Protein AF-A0A3M1E5A2-F1 (afdb_monomer)

Radius of gyration: 16.56 Å; Cα contacts (8 Å, |Δi|>4): 316; chains: 1; bounding box: 34×39×49 Å

Foldseek 3Di:
DEEEEQELADDPLNVVVQVVQVVDDPPPPQYEYEHAAYHHDSVVSHPPSYHYYYNNDDDQDPCLVVVLVVQVVVQVVVVVPCPPPPPPDDPPDRDAAEYEYQDLSCLNSQLSNQVVHPRYQYEYEDADDPVNDADDPVSLVSLVSSVVSVYAYEYQDPVRLVSNCVRSVDDSVRYHHDHPPDPPD

Secondary structure (DSSP, 8-state):
-EEEES--SS-HHHHHHHHHHHHS-TTT---EEEESS---GGGGGS-TTSEEEE----SS---HHHHHHHHHHHHHHHHHH-S---TTSPTTPPPPEEEEE-SGGGHHHHHHHHHHSTTEEEEEEE---TT-PPPPHHHHHHHHHHHHTT-EEEESSHHHHHHHHHHH---GGGEEE--------

Structure (mmCIF, N/CA/C/O backbone):
data_AF-A0A3M1E5A2-F1
#
_entry.id   AF-A0A3M1E5A2-F1
#
loop_
_atom_site.group_PDB
_atom_site.id
_atom_site.type_symbol
_atom_site.label_atom_id
_atom_site.label_alt_id
_atom_site.label_comp_id
_atom_site.label_asym_id
_atom_site.label_entity_id
_atom_site.label_seq_id
_atom_site.pdbx_PDB_ins_code
_atom_site.Cartn_x
_atom_site.Cartn_y
_atom_site.Cartn_z
_atom_site.occupancy
_atom_site.B_iso_or_equiv
_atom_site.auth_seq_id
_atom_site.auth_comp_id
_atom_site.auth_asym_id
_atom_site.auth_atom_id
_atom_site.pdbx_PDB_model_num
ATOM 1 N N . MET A 1 1 ? -3.742 -2.926 9.508 1.00 94.25 1 MET A N 1
ATOM 2 C CA . MET A 1 1 ? -3.072 -2.621 8.232 1.00 94.25 1 MET A CA 1
ATOM 3 C C . MET A 1 1 ? -4.054 -2.862 7.103 1.00 94.25 1 MET A C 1
ATOM 5 O O . MET A 1 1 ? -4.694 -3.902 7.084 1.00 94.25 1 MET A O 1
ATOM 9 N N . PHE A 1 2 ? -4.190 -1.904 6.195 1.00 97.06 2 PHE A N 1
ATOM 10 C CA . PHE A 1 2 ? -5.037 -2.026 5.014 1.00 97.06 2 PHE A CA 1
ATOM 11 C C . PHE A 1 2 ? -4.144 -2.125 3.787 1.00 97.06 2 PHE A C 1
ATOM 13 O O . PHE A 1 2 ? -3.257 -1.288 3.612 1.00 97.06 2 PHE A O 1
ATOM 20 N N . HIS A 1 3 ? -4.382 -3.128 2.956 1.00 97.44 3 HIS A N 1
ATOM 21 C CA . HIS A 1 3 ? -3.692 -3.321 1.687 1.00 97.44 3 HIS A CA 1
ATOM 22 C C . HIS A 1 3 ? -4.599 -2.824 0.573 1.00 97.44 3 HIS A C 1
ATOM 24 O O . HIS A 1 3 ? -5.742 -3.261 0.477 1.00 97.44 3 HIS A O 1
ATOM 30 N N . LEU A 1 4 ? -4.109 -1.882 -0.224 1.00 96.94 4 LEU A N 1
ATOM 31 C CA . LEU A 1 4 ? -4.839 -1.276 -1.325 1.00 96.94 4 LEU A CA 1
ATOM 32 C C . LEU A 1 4 ? -4.277 -1.796 -2.648 1.00 96.94 4 LEU A C 1
ATOM 34 O O . LEU A 1 4 ? -3.081 -1.637 -2.901 1.00 96.94 4 LEU A O 1
ATOM 38 N N . LEU A 1 5 ? -5.140 -2.389 -3.469 1.00 95.50 5 LEU A N 1
ATOM 39 C CA . LEU A 1 5 ? -4.814 -2.927 -4.792 1.00 95.50 5 LEU A CA 1
ATOM 40 C C . LEU A 1 5 ? -5.789 -2.376 -5.835 1.00 95.50 5 LEU A C 1
ATOM 42 O O . LEU A 1 5 ? -6.875 -1.914 -5.485 1.00 95.50 5 LEU A O 1
ATOM 46 N N . ASP A 1 6 ? -5.406 -2.398 -7.110 1.00 94.19 6 ASP A N 1
ATOM 47 C CA . ASP A 1 6 ? -6.341 -2.047 -8.188 1.00 94.19 6 ASP A CA 1
ATOM 48 C C . ASP A 1 6 ? -7.412 -3.132 -8.309 1.00 94.19 6 ASP A C 1
ATOM 50 O O . ASP A 1 6 ? -8.602 -2.885 -8.097 1.00 94.19 6 ASP A O 1
ATOM 54 N N . THR A 1 7 ? -6.942 -4.354 -8.534 1.00 93.62 7 THR A N 1
ATOM 55 C CA . THR A 1 7 ? -7.704 -5.596 -8.601 1.00 93.62 7 THR A CA 1
ATOM 56 C C . THR A 1 7 ? -6.949 -6.664 -7.816 1.00 93.62 7 THR A C 1
ATOM 58 O O . THR A 1 7 ? -5.784 -6.481 -7.450 1.00 93.62 7 THR A O 1
ATOM 61 N N . LEU A 1 8 ? -7.613 -7.770 -7.506 1.00 92.38 8 LEU A N 1
ATOM 62 C CA . LEU A 1 8 ? -6.976 -8.941 -6.912 1.00 92.38 8 LEU A CA 1
ATOM 63 C C . LEU A 1 8 ? -7.223 -10.137 -7.849 1.00 92.38 8 LEU A C 1
ATOM 65 O O . LEU A 1 8 ? -7.846 -11.116 -7.481 1.00 92.38 8 LEU A O 1
ATOM 69 N N . GLU A 1 9 ? -6.745 -10.023 -9.093 1.00 89.69 9 GLU A N 1
ATOM 70 C CA . GLU A 1 9 ? -7.010 -10.951 -10.215 1.00 89.69 9 GLU A CA 1
ATOM 71 C C . GLU A 1 9 ? -5.987 -12.099 -10.369 1.00 89.69 9 GLU A C 1
ATOM 73 O O . GLU A 1 9 ? -6.060 -12.874 -11.315 1.00 89.69 9 GLU A O 1
ATOM 78 N N . GLY A 1 10 ? -5.044 -12.260 -9.433 1.00 78.19 10 GLY A N 1
ATOM 79 C CA . GLY A 1 10 ? -4.119 -13.408 -9.434 1.00 78.19 10 GLY A CA 1
ATOM 80 C C . GLY A 1 10 ? -2.776 -13.173 -10.132 1.00 78.19 10 GLY A C 1
ATOM 81 O O . GLY A 1 10 ? -2.164 -14.103 -10.648 1.00 78.19 10 GLY A O 1
ATOM 82 N N . GLY A 1 11 ? -2.264 -11.942 -10.125 1.00 85.62 11 GLY A N 1
ATOM 83 C CA . GLY A 1 11 ? -0.848 -11.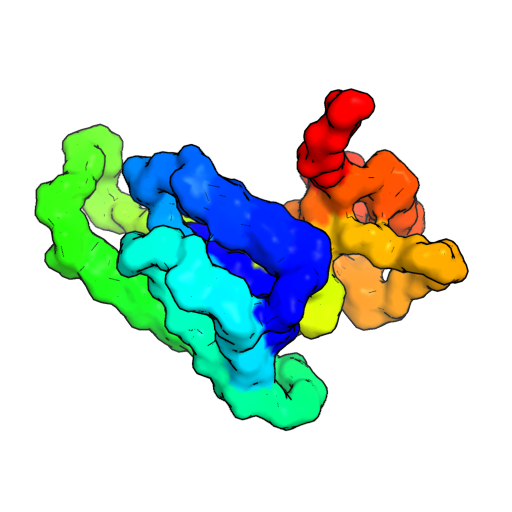708 -10.410 1.00 85.62 11 GLY A CA 1
ATOM 84 C C . GLY A 1 11 ? 0.063 -12.209 -9.277 1.00 85.62 11 GLY A C 1
ATOM 85 O O . GLY A 1 11 ? -0.379 -12.588 -8.185 1.00 85.62 11 GLY A O 1
ATOM 86 N N . GLY A 1 12 ? 1.379 -12.206 -9.516 1.00 87.25 12 GLY A N 1
ATOM 87 C CA . GLY A 1 12 ? 2.360 -12.657 -8.518 1.00 87.25 12 GLY A CA 1
ATOM 88 C C . GLY A 1 12 ? 2.309 -11.852 -7.211 1.00 87.25 12 GLY A C 1
ATOM 89 O O . GLY A 1 12 ? 2.463 -12.410 -6.125 1.00 87.25 12 GLY A O 1
ATOM 90 N N . THR A 1 13 ? 2.021 -10.549 -7.291 1.00 86.50 13 THR A N 1
ATOM 91 C CA . THR A 1 13 ? 1.891 -9.667 -6.119 1.00 86.50 13 THR A CA 1
ATOM 92 C C . THR A 1 13 ? 0.660 -10.004 -5.279 1.00 86.50 13 THR A C 1
ATOM 94 O O . THR A 1 13 ? 0.707 -9.926 -4.046 1.00 86.50 13 THR A O 1
ATOM 97 N N . GLU A 1 14 ? -0.438 -10.361 -5.934 1.00 91.38 14 GLU A N 1
ATOM 98 C CA . GLU A 1 14 ? -1.727 -10.718 -5.357 1.00 91.38 14 GLU A CA 1
ATOM 99 C C . GLU A 1 14 ? -1.632 -12.083 -4.671 1.00 91.38 14 GLU A C 1
ATOM 101 O O . GLU A 1 14 ? -1.996 -12.214 -3.502 1.00 91.38 14 GLU A O 1
ATOM 106 N N . HIS A 1 15 ? -1.053 -13.081 -5.347 1.00 91.25 15 HIS A N 1
ATOM 107 C CA . HIS A 1 15 ? -0.811 -14.398 -4.760 1.00 91.25 15 HIS A CA 1
ATOM 108 C C . HIS A 1 15 ? 0.110 -14.325 -3.545 1.00 91.25 15 HIS A C 1
ATOM 110 O O . HIS A 1 15 ? -0.234 -14.872 -2.498 1.00 91.25 15 HIS A O 1
ATOM 116 N N . LEU A 1 16 ? 1.220 -13.586 -3.648 1.00 89.62 16 LEU A N 1
ATOM 117 C CA . LEU A 1 16 ? 2.118 -13.360 -2.520 1.00 89.62 16 LEU A CA 1
ATOM 118 C C . LEU A 1 16 ? 1.395 -12.672 -1.356 1.00 89.62 16 LEU A C 1
ATOM 120 O O . LEU A 1 16 ? 1.621 -13.033 -0.206 1.00 89.62 16 LEU A O 1
ATOM 124 N N . LEU A 1 17 ? 0.521 -11.694 -1.625 1.00 92.75 17 LEU A N 1
ATOM 125 C CA . LEU A 1 17 ? -0.253 -11.035 -0.570 1.00 92.75 17 LEU A CA 1
ATOM 126 C C . LEU A 1 17 ? -1.155 -12.029 0.163 1.00 92.75 17 LEU A C 1
ATOM 128 O O . LEU A 1 17 ? -1.143 -12.052 1.390 1.00 92.75 17 LEU A O 1
ATOM 132 N N . VAL A 1 18 ? -1.918 -12.840 -0.572 1.00 93.44 18 VAL A N 1
ATOM 133 C CA . VAL A 1 18 ? -2.807 -13.849 0.018 1.00 93.44 18 VAL A CA 1
ATOM 134 C C . VAL A 1 18 ? -2.005 -14.842 0.864 1.00 93.44 18 VAL A C 1
ATOM 136 O O . VAL A 1 18 ? -2.366 -15.083 2.014 1.00 93.44 18 VAL A O 1
ATOM 139 N N . SER A 1 19 ? -0.882 -15.349 0.346 1.00 92.06 19 SER A N 1
ATOM 140 C CA . SER A 1 19 ? -0.009 -16.270 1.085 1.00 92.06 19 SER A CA 1
ATOM 141 C C . SER A 1 19 ? 0.564 -15.631 2.353 1.00 92.06 19 SER A C 1
ATOM 143 O O . SER A 1 19 ? 0.494 -16.222 3.427 1.00 92.06 19 SER A O 1
ATOM 145 N N . LEU A 1 20 ? 1.070 -14.395 2.269 1.00 90.88 20 LEU A N 1
ATOM 146 C CA . LEU A 1 20 ? 1.595 -13.668 3.431 1.00 90.88 20 LEU A CA 1
ATOM 147 C C . LEU A 1 20 ? 0.523 -13.433 4.495 1.00 90.88 20 LEU A C 1
ATOM 149 O O . LEU A 1 20 ? 0.797 -13.578 5.682 1.00 90.88 20 LEU A O 1
ATOM 153 N N . LEU A 1 21 ? -0.698 -13.093 4.081 1.00 92.44 21 LEU A N 1
ATOM 154 C CA . LEU A 1 21 ? -1.817 -12.918 5.000 1.00 92.44 21 LEU A CA 1
ATOM 155 C C . LEU A 1 21 ? -2.211 -14.229 5.687 1.00 92.44 21 LEU A C 1
ATOM 157 O O . LEU A 1 21 ? -2.596 -14.182 6.847 1.00 92.44 21 LEU A O 1
ATOM 161 N N . GLY A 1 22 ? -2.070 -15.378 5.021 1.00 90.69 22 GLY A N 1
ATOM 162 C CA . GLY A 1 22 ? -2.258 -16.693 5.642 1.00 90.69 22 GLY A CA 1
ATOM 163 C C . GLY A 1 22 ? -1.174 -17.060 6.660 1.00 90.69 22 GLY A C 1
ATOM 164 O O . GLY A 1 22 ? -1.458 -17.765 7.625 1.00 90.69 22 GLY A O 1
ATOM 165 N N . LEU A 1 23 ? 0.052 -16.562 6.476 1.00 89.19 23 LEU A N 1
ATOM 166 C CA . LEU A 1 23 ? 1.187 -16.826 7.370 1.00 89.19 23 LEU A CA 1
ATOM 167 C C . LEU A 1 23 ? 1.278 -15.846 8.549 1.00 89.19 23 LEU A C 1
ATOM 169 O O . LEU A 1 23 ? 1.839 -16.176 9.596 1.00 89.19 23 LEU A O 1
ATOM 173 N N . TRP A 1 24 ? 0.774 -14.621 8.398 1.00 87.19 24 TRP A N 1
ATOM 174 C CA . TRP A 1 24 ? 0.843 -13.611 9.451 1.00 87.19 24 TRP A CA 1
ATOM 175 C C . TRP A 1 24 ? -0.185 -13.859 10.555 1.00 87.19 24 TRP A C 1
ATOM 177 O O . TRP A 1 24 ? -1.386 -13.949 10.316 1.00 87.19 24 TRP A O 1
ATOM 187 N N . ARG A 1 25 ? 0.297 -13.895 11.804 1.00 72.25 25 ARG A N 1
ATOM 188 C CA . ARG A 1 25 ? -0.553 -13.985 12.996 1.00 72.25 25 ARG A CA 1
ATOM 189 C C . ARG A 1 25 ? -1.340 -12.688 13.204 1.00 72.25 25 ARG A C 1
ATOM 191 O O . ARG A 1 25 ? -0.758 -11.604 13.293 1.00 72.25 25 ARG A O 1
ATOM 198 N N . SER A 1 26 ? -2.656 -12.818 13.367 1.00 71.69 26 SER A N 1
ATOM 199 C CA . SER A 1 26 ? -3.609 -11.722 13.606 1.00 71.69 26 SER A CA 1
ATOM 200 C C . SER A 1 26 ? -3.373 -10.945 14.909 1.00 71.69 26 SER A C 1
ATOM 202 O O . SER A 1 26 ? -3.934 -9.863 15.086 1.00 71.69 26 SER A O 1
ATOM 204 N N . GLU A 1 27 ? -2.538 -11.470 15.809 1.00 70.94 27 GLU A N 1
ATOM 205 C CA . GLU A 1 27 ? -2.276 -10.926 17.148 1.00 70.94 27 GLU A CA 1
ATOM 206 C C . GLU A 1 27 ? -1.635 -9.531 17.124 1.00 70.94 27 GLU A C 1
ATOM 208 O O . GLU A 1 27 ? -1.934 -8.695 17.973 1.00 70.94 27 GLU A O 1
ATOM 213 N N . ARG A 1 28 ? -0.764 -9.243 16.144 1.00 74.94 28 ARG A N 1
ATOM 214 C CA . ARG A 1 28 ? -0.055 -7.946 16.064 1.00 74.94 28 ARG A CA 1
ATOM 215 C C . ARG A 1 28 ? -0.686 -6.969 15.088 1.00 74.94 28 ARG A C 1
ATOM 217 O O . ARG A 1 28 ? -0.654 -5.758 15.304 1.00 74.94 28 ARG A O 1
ATOM 224 N N . PHE A 1 29 ? -1.239 -7.481 13.996 1.00 84.44 29 PHE A N 1
ATOM 225 C CA . PHE A 1 29 ? -1.819 -6.666 12.943 1.00 84.44 29 PHE A CA 1
ATOM 226 C C . PHE A 1 29 ? -3.133 -7.288 12.490 1.00 84.44 29 PHE A C 1
ATOM 228 O O . PHE A 1 29 ? -3.168 -8.397 11.970 1.00 84.44 29 PHE A O 1
ATOM 235 N N . ARG A 1 30 ? -4.225 -6.527 12.596 1.00 88.69 30 ARG A N 1
ATOM 236 C CA . ARG A 1 30 ? -5.432 -6.850 11.833 1.00 88.69 30 ARG A CA 1
ATOM 237 C C . ARG A 1 30 ? -5.259 -6.394 10.404 1.00 88.69 30 ARG A C 1
ATOM 239 O O . ARG A 1 30 ? -4.894 -5.238 10.166 1.00 88.69 30 ARG A O 1
ATOM 246 N N . HIS A 1 31 ? -5.546 -7.280 9.470 1.00 93.62 31 HIS A N 1
ATOM 247 C CA . HIS A 1 31 ? -5.417 -7.004 8.053 1.00 93.62 31 HIS A CA 1
ATOM 248 C C . HIS A 1 31 ? -6.790 -6.815 7.412 1.00 93.62 31 HIS A C 1
ATOM 250 O O . HIS A 1 31 ? -7.774 -7.421 7.823 1.00 93.62 31 HIS A O 1
ATOM 256 N N . ALA A 1 32 ? -6.842 -5.938 6.419 1.00 95.81 32 ALA A N 1
ATOM 257 C CA . ALA A 1 32 ? -7.970 -5.814 5.513 1.00 95.81 32 ALA A CA 1
ATOM 258 C C . ALA A 1 32 ? -7.438 -5.515 4.112 1.00 95.81 32 ALA A C 1
ATOM 260 O O . ALA A 1 32 ? -6.430 -4.820 3.956 1.00 95.81 32 ALA A O 1
ATOM 261 N N . VAL A 1 33 ? -8.114 -6.036 3.103 1.00 96.75 33 VAL A N 1
ATOM 262 C CA . VAL A 1 33 ? -7.834 -5.811 1.691 1.00 96.75 33 VAL A CA 1
ATOM 263 C C . VAL A 1 33 ? -8.913 -4.890 1.138 1.00 96.75 33 VAL A C 1
ATOM 265 O O . VAL A 1 33 ? -10.105 -5.098 1.359 1.00 96.75 33 VAL A O 1
ATOM 268 N N . ILE A 1 34 ? -8.492 -3.840 0.444 1.00 97.38 34 ILE A N 1
ATOM 269 C CA . ILE A 1 34 ? -9.369 -2.942 -0.296 1.00 97.38 34 ILE A CA 1
ATOM 270 C C . ILE A 1 34 ? -8.917 -2.987 -1.749 1.00 97.38 34 ILE A C 1
ATOM 272 O O . ILE A 1 34 ? -7.762 -2.681 -2.041 1.00 97.38 34 ILE A O 1
ATOM 276 N N . THR A 1 35 ? -9.817 -3.339 -2.657 1.00 96.12 35 THR A N 1
ATOM 277 C CA . THR A 1 35 ? -9.547 -3.275 -4.096 1.00 96.12 35 THR A CA 1
ATOM 278 C C . THR A 1 35 ? -10.317 -2.120 -4.721 1.00 96.12 35 THR A C 1
ATOM 280 O O . THR A 1 35 ? -11.417 -1.779 -4.279 1.00 96.12 35 THR A O 1
ATOM 283 N N . LEU A 1 36 ? -9.733 -1.448 -5.712 1.00 95.06 36 LEU A N 1
ATOM 284 C CA . LEU A 1 36 ? -10.372 -0.296 -6.343 1.00 95.06 36 LEU A CA 1
ATOM 285 C C . LEU A 1 36 ? -11.476 -0.713 -7.312 1.00 95.06 36 LEU A C 1
ATOM 287 O O . LEU A 1 36 ? -12.515 -0.053 -7.329 1.00 95.06 36 LEU A O 1
ATOM 291 N N . ARG A 1 37 ? -11.291 -1.786 -8.083 1.00 93.44 37 ARG A N 1
ATOM 292 C CA . ARG A 1 37 ? -12.294 -2.268 -9.044 1.00 93.44 37 ARG A CA 1
ATOM 293 C C . ARG A 1 37 ? -12.987 -3.516 -8.522 1.00 93.44 37 ARG A C 1
ATOM 295 O O . ARG A 1 37 ? -14.127 -3.426 -8.092 1.00 93.44 37 ARG A O 1
ATOM 302 N N . GLU A 1 38 ? -12.279 -4.634 -8.455 1.00 93.69 38 GLU A N 1
ATOM 303 C CA . GLU A 1 38 ? -12.863 -5.934 -8.123 1.00 93.69 38 GLU A CA 1
ATOM 304 C C . GLU A 1 38 ? -12.014 -6.725 -7.130 1.00 93.69 38 GLU A C 1
ATOM 306 O O . GLU A 1 38 ? -10.809 -6.503 -6.993 1.00 93.69 38 GLU A O 1
ATOM 311 N N . ALA A 1 39 ? -12.660 -7.614 -6.375 1.00 90.75 39 ALA A N 1
ATOM 312 C CA . ALA A 1 39 ? -11.990 -8.485 -5.413 1.00 90.75 39 ALA A CA 1
ATOM 313 C C . ALA A 1 39 ? -11.322 -9.702 -6.078 1.00 90.75 39 ALA A C 1
ATOM 315 O O . ALA A 1 39 ? -10.394 -10.240 -5.494 1.00 90.75 39 ALA A O 1
ATOM 316 N N . GLY A 1 40 ? -11.756 -10.110 -7.277 1.00 91.06 40 GLY A N 1
ATOM 317 C CA . GLY A 1 40 ? -11.200 -11.244 -8.025 1.00 91.06 40 GLY A CA 1
ATOM 318 C C . GLY A 1 40 ? -11.280 -12.607 -7.309 1.00 91.06 40 GLY A C 1
ATOM 319 O O . GLY A 1 40 ? -11.646 -12.709 -6.140 1.00 91.06 40 GLY A O 1
ATOM 320 N N . GLY A 1 41 ? -10.923 -13.681 -8.021 1.00 91.62 41 GLY A N 1
ATOM 321 C CA . GLY A 1 41 ? -10.970 -15.060 -7.497 1.00 91.62 41 GLY A CA 1
ATOM 322 C C . GLY A 1 41 ? -10.071 -15.339 -6.275 1.00 91.62 41 GLY A C 1
ATOM 323 O O . GLY A 1 41 ? -10.497 -16.020 -5.346 1.00 91.62 41 GLY A O 1
ATOM 324 N N . PRO A 1 42 ? -8.836 -14.805 -6.191 1.00 93.81 42 PRO A N 1
ATOM 325 C CA . PRO A 1 42 ? -7.996 -14.970 -5.005 1.00 93.81 42 PRO A CA 1
ATOM 326 C C . PRO A 1 42 ? -8.593 -14.458 -3.685 1.00 93.81 42 PRO A C 1
ATOM 328 O O . PRO A 1 42 ? -8.070 -14.840 -2.635 1.00 93.81 42 PRO A O 1
ATOM 331 N N . ALA A 1 43 ? -9.642 -13.625 -3.703 1.00 93.81 43 ALA A N 1
ATOM 332 C CA . ALA A 1 43 ? -10.326 -13.190 -2.485 1.00 93.81 43 ALA A CA 1
ATOM 333 C C . ALA A 1 43 ? -10.913 -14.364 -1.689 1.00 93.81 43 ALA A C 1
ATOM 335 O O . ALA A 1 43 ? -10.860 -14.331 -0.462 1.00 93.81 43 ALA A O 1
ATOM 336 N N . ASP A 1 44 ? -11.369 -15.423 -2.363 1.00 94.38 44 ASP A N 1
ATOM 337 C CA . ASP A 1 44 ? -11.949 -16.617 -1.727 1.00 94.38 44 ASP A CA 1
ATOM 338 C C . ASP A 1 44 ? -10.923 -17.411 -0.907 1.00 94.38 44 ASP A C 1
ATOM 340 O O . ASP A 1 44 ? -11.270 -18.221 -0.051 1.00 94.38 44 ASP A O 1
ATOM 344 N N . ARG A 1 45 ? -9.631 -17.166 -1.152 1.00 95.12 45 ARG A N 1
ATOM 3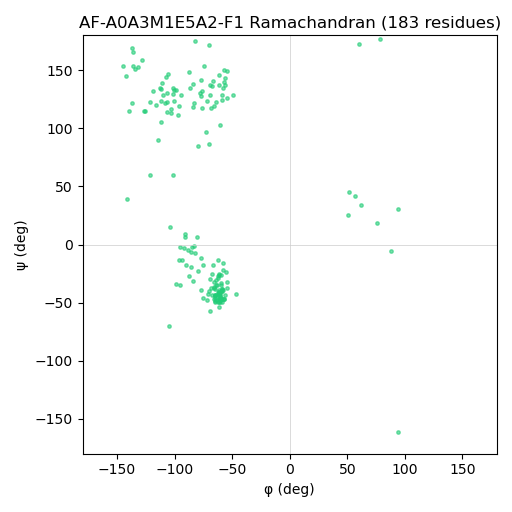45 C CA . ARG A 1 45 ? -8.518 -17.792 -0.430 1.00 95.12 45 ARG A CA 1
ATOM 346 C C . ARG A 1 45 ? -8.010 -16.939 0.731 1.00 95.12 45 ARG A C 1
ATOM 348 O O . ARG A 1 45 ? -7.045 -17.330 1.390 1.00 95.12 45 ARG A O 1
ATOM 355 N N . LEU A 1 46 ? -8.569 -15.746 0.941 1.00 94.50 46 LEU A N 1
ATOM 356 C CA . LEU A 1 46 ? -8.189 -14.923 2.082 1.00 94.50 46 LEU A CA 1
ATOM 357 C C . LEU A 1 46 ? -8.634 -15.614 3.376 1.00 94.50 46 LEU A C 1
ATOM 359 O O . LEU A 1 46 ? -9.729 -16.175 3.428 1.00 94.50 46 LEU A O 1
ATOM 363 N N . PRO A 1 47 ? -7.820 -15.564 4.445 1.00 93.50 47 PRO A N 1
ATOM 364 C CA . PRO A 1 47 ? -8.256 -16.064 5.739 1.00 93.50 47 PRO A CA 1
ATOM 365 C C . PRO A 1 47 ? -9.551 -15.374 6.181 1.00 93.50 47 PRO A C 1
ATOM 367 O O . PRO A 1 47 ? -9.700 -14.168 5.991 1.00 93.50 47 PRO A O 1
ATOM 370 N N . SER A 1 48 ? -10.452 -16.104 6.842 1.00 91.19 48 SER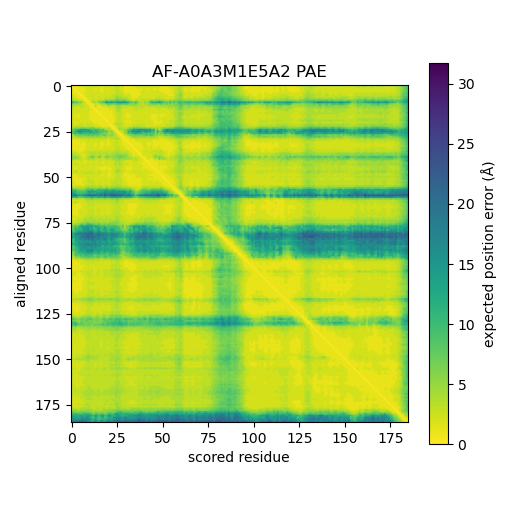 A N 1
ATOM 371 C CA . SER A 1 48 ? -11.772 -15.594 7.265 1.00 91.19 48 SER A CA 1
ATOM 372 C C . SER A 1 48 ? -11.713 -14.358 8.174 1.00 91.19 48 SER A C 1
ATOM 374 O O . SER A 1 48 ? -12.670 -13.593 8.262 1.00 91.19 48 SER A O 1
ATOM 376 N N . TRP A 1 49 ? -10.579 -14.134 8.839 1.00 89.50 49 TRP A N 1
ATOM 377 C CA . TRP A 1 49 ? -10.328 -12.973 9.692 1.00 89.50 49 TRP A CA 1
ATOM 378 C C . TRP A 1 49 ? -9.810 -11.737 8.930 1.00 89.50 49 TRP A C 1
ATOM 380 O O . TRP A 1 49 ? -9.669 -10.664 9.525 1.00 89.50 49 TRP A O 1
ATOM 390 N N . VAL A 1 50 ? -9.523 -11.856 7.629 1.00 93.19 50 VAL A N 1
ATOM 391 C CA . VAL A 1 50 ? -9.137 -10.745 6.753 1.00 93.19 50 VAL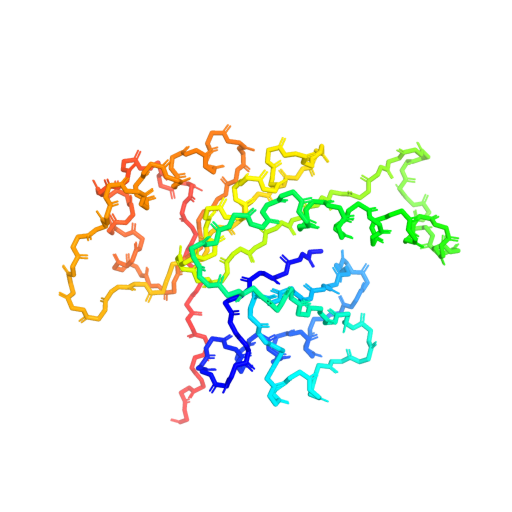 A CA 1
ATOM 392 C C . VAL A 1 50 ? -10.361 -10.260 5.988 1.00 93.19 50 VAL A C 1
ATOM 394 O O . VAL A 1 50 ? -10.843 -10.916 5.070 1.00 93.19 50 VAL A O 1
ATOM 397 N N . ALA A 1 51 ? -10.827 -9.053 6.298 1.00 93.31 51 ALA A N 1
ATOM 398 C CA . ALA A 1 51 ? -11.882 -8.434 5.504 1.00 93.31 51 ALA A CA 1
ATOM 399 C C . ALA A 1 51 ? -11.376 -8.087 4.095 1.00 93.31 51 ALA A C 1
ATOM 401 O O . ALA A 1 51 ? -10.302 -7.502 3.954 1.00 93.31 51 ALA A O 1
ATOM 402 N N . CYS A 1 52 ? -12.177 -8.363 3.067 1.00 95.75 52 CYS A N 1
ATOM 403 C CA . CYS A 1 52 ? -11.934 -7.929 1.693 1.00 95.75 52 CYS A CA 1
ATOM 404 C C . CYS A 1 52 ? -13.081 -7.029 1.225 1.00 95.75 52 CYS A C 1
ATOM 406 O O . CYS A 1 52 ? -14.249 -7.361 1.423 1.00 95.75 52 CYS A O 1
ATOM 408 N N . ARG A 1 53 ? -12.770 -5.870 0.633 1.00 96.06 53 ARG A N 1
ATOM 409 C CA . ARG A 1 53 ? -13.787 -4.941 0.128 1.00 96.06 53 ARG A CA 1
ATOM 410 C C . ARG A 1 53 ? -13.397 -4.330 -1.211 1.00 96.06 53 ARG A C 1
ATOM 412 O O . ARG A 1 53 ? -12.477 -3.516 -1.274 1.00 96.06 53 ARG A O 1
ATOM 419 N N . ALA A 1 54 ? -14.171 -4.644 -2.242 1.00 95.38 54 ALA A N 1
ATOM 420 C CA . ALA A 1 54 ? -14.108 -3.952 -3.520 1.00 95.38 54 ALA A CA 1
ATOM 421 C C . ALA A 1 54 ? -14.813 -2.589 -3.447 1.00 95.38 54 ALA A C 1
ATOM 423 O O . ALA A 1 54 ? -15.836 -2.422 -2.772 1.00 95.38 54 ALA A O 1
ATOM 424 N N . LEU A 1 55 ? -14.241 -1.583 -4.111 1.00 95.06 55 LEU A N 1
ATOM 425 C CA . LEU A 1 55 ? -14.872 -0.275 -4.281 1.00 95.06 55 LEU A CA 1
ATOM 426 C C . LEU A 1 55 ? -15.654 -0.159 -5.592 1.00 95.06 55 LEU A C 1
ATOM 428 O O . LEU A 1 55 ? -16.430 0.790 -5.700 1.00 95.06 55 LEU A O 1
ATOM 432 N N . GLU A 1 56 ? -15.482 -1.081 -6.542 1.00 93.31 56 GLU A N 1
ATOM 433 C CA . GLU A 1 56 ? -16.247 -1.123 -7.801 1.00 93.31 56 GLU A CA 1
ATOM 434 C C . GLU A 1 56 ? -16.131 0.184 -8.593 1.00 93.31 56 GLU A C 1
ATOM 436 O O . GLU A 1 56 ? -17.101 0.754 -9.090 1.00 93.31 56 GLU A O 1
ATOM 441 N N . THR A 1 57 ? -14.921 0.739 -8.643 1.00 90.25 57 THR A N 1
ATOM 442 C CA . THR A 1 57 ? -14.683 2.025 -9.298 1.00 90.25 57 THR A CA 1
ATOM 443 C C . THR A 1 57 ? -14.420 1.836 -10.783 1.00 90.25 57 THR A C 1
ATOM 445 O O . THR A 1 57 ? -13.639 0.980 -11.189 1.00 90.25 57 THR A O 1
ATOM 448 N N . CYS A 1 58 ? -15.058 2.674 -11.597 1.00 79.00 58 CYS A N 1
ATOM 449 C CA . CYS A 1 58 ? -14.823 2.757 -13.033 1.00 79.00 58 CYS A CA 1
ATOM 450 C C . CYS A 1 58 ? -14.081 4.068 -13.340 1.00 79.00 58 CYS A C 1
ATOM 452 O O . CYS A 1 58 ? -14.582 5.149 -13.030 1.00 79.00 58 CYS A O 1
ATOM 454 N N . GLY A 1 59 ? -12.893 3.992 -13.947 1.00 72.56 59 GLY A N 1
ATOM 455 C CA . GLY A 1 59 ? -12.156 5.167 -14.436 1.00 72.56 59 GLY A CA 1
ATOM 456 C C . GLY A 1 59 ? -11.112 5.767 -13.471 1.00 72.56 59 GLY A C 1
ATOM 457 O O . GLY A 1 59 ? -10.614 5.077 -12.579 1.00 72.56 59 GLY A O 1
ATOM 458 N N . PRO A 1 60 ? -10.690 7.036 -13.686 1.00 61.31 60 PRO A N 1
ATOM 459 C CA . PRO A 1 60 ? -9.549 7.629 -12.991 1.00 61.31 60 PRO A CA 1
ATOM 460 C C . PRO A 1 60 ? -9.809 7.784 -11.486 1.00 61.31 60 PRO A C 1
ATOM 462 O O . PRO A 1 60 ? -10.708 8.499 -11.042 1.00 61.31 60 PRO A O 1
ATOM 465 N N . GLN A 1 61 ? -8.974 7.106 -10.706 1.00 67.81 61 GLN A N 1
ATOM 466 C CA . GLN A 1 61 ? -9.194 6.790 -9.299 1.00 67.81 61 GLN A CA 1
ATOM 467 C C . GLN A 1 61 ? -9.073 8.039 -8.397 1.00 67.81 61 GLN A C 1
ATOM 469 O O . GLN A 1 61 ? -8.083 8.778 -8.445 1.00 67.81 61 GLN A O 1
ATOM 474 N N . ARG A 1 62 ? -10.137 8.316 -7.623 1.00 83.56 62 ARG A N 1
ATOM 475 C CA . ARG A 1 62 ? -10.260 9.410 -6.625 1.00 83.56 62 ARG A CA 1
ATOM 476 C C . ARG A 1 62 ? -11.031 8.945 -5.383 1.00 83.56 62 ARG A C 1
ATOM 478 O O . ARG A 1 62 ? -11.858 9.648 -4.799 1.00 83.56 62 ARG A O 1
ATOM 485 N N . CYS A 1 63 ? -10.774 7.717 -4.983 1.00 94.31 63 CYS A N 1
ATOM 486 C CA . CYS A 1 63 ? -11.458 6.958 -3.953 1.00 94.31 63 CYS A CA 1
ATOM 487 C C . CYS A 1 63 ? -10.930 7.236 -2.542 1.00 94.31 63 CYS A C 1
ATOM 489 O O . CYS A 1 63 ? -11.502 6.723 -1.580 1.00 94.31 63 CYS A O 1
ATOM 491 N N . GLY A 1 64 ? -9.903 8.080 -2.380 1.00 95.69 64 GLY A N 1
ATOM 492 C CA . GLY A 1 64 ? -9.286 8.391 -1.082 1.00 95.69 64 GLY A CA 1
ATOM 493 C C . GLY A 1 64 ? -10.278 8.711 0.050 1.00 95.69 64 GLY A C 1
ATOM 494 O O . GLY A 1 64 ? -10.156 8.178 1.152 1.00 95.69 64 GLY A O 1
ATOM 495 N N . ARG A 1 65 ? -11.340 9.494 -0.214 1.00 96.06 65 ARG A N 1
ATOM 496 C CA . ARG A 1 65 ? -12.402 9.775 0.782 1.00 96.06 65 ARG A CA 1
ATOM 497 C C . ARG A 1 65 ? -13.221 8.536 1.162 1.00 96.06 65 ARG A C 1
ATOM 499 O O . ARG A 1 65 ? -13.638 8.411 2.313 1.00 96.06 65 ARG A O 1
ATOM 506 N N . ARG A 1 66 ? -13.507 7.649 0.204 1.00 95.56 66 ARG A N 1
ATOM 507 C CA . ARG A 1 66 ? -14.250 6.398 0.436 1.00 95.56 66 ARG A CA 1
ATOM 508 C C . ARG A 1 66 ? -13.386 5.408 1.217 1.00 95.56 66 ARG A C 1
ATOM 510 O O . ARG A 1 66 ? -13.862 4.858 2.204 1.00 95.56 66 ARG A O 1
ATOM 517 N N . ILE A 1 67 ? -12.108 5.286 0.858 1.00 96.94 67 ILE A N 1
ATOM 518 C CA . ILE A 1 67 ? -11.116 4.490 1.594 1.00 96.94 67 ILE A CA 1
ATOM 519 C C . ILE A 1 67 ? -11.004 4.991 3.035 1.00 96.94 67 ILE A C 1
ATOM 521 O O . ILE A 1 67 ? -11.144 4.204 3.965 1.00 96.94 67 ILE A O 1
ATOM 525 N N . ALA A 1 68 ? -10.852 6.302 3.248 1.00 97.12 68 ALA A N 1
ATOM 526 C CA . ALA A 1 68 ? -10.780 6.874 4.592 1.00 97.12 68 ALA A CA 1
ATOM 527 C C . ALA A 1 68 ? -12.026 6.571 5.440 1.00 97.12 68 ALA A C 1
ATOM 529 O O . ALA A 1 68 ? -11.900 6.283 6.630 1.00 97.12 68 ALA A O 1
ATOM 530 N N . ARG A 1 69 ? -13.225 6.591 4.841 1.00 95.81 69 ARG A N 1
ATOM 531 C CA . ARG A 1 69 ? -14.467 6.194 5.523 1.00 95.81 69 ARG A CA 1
ATOM 532 C C . ARG A 1 69 ? -14.458 4.719 5.923 1.00 95.81 69 ARG A C 1
ATOM 534 O O . ARG A 1 69 ? -14.741 4.424 7.079 1.00 95.81 69 ARG A O 1
ATOM 541 N N . ILE A 1 70 ? -14.081 3.823 5.011 1.00 94.50 70 ILE A N 1
ATOM 542 C CA . ILE A 1 70 ? -13.989 2.378 5.282 1.00 94.50 70 ILE A CA 1
ATOM 543 C C . ILE A 1 70 ? -12.986 2.101 6.401 1.00 94.50 70 ILE A C 1
ATOM 545 O O . ILE A 1 70 ? -13.307 1.401 7.356 1.00 94.50 70 ILE A O 1
ATOM 549 N N . VAL A 1 71 ? -11.802 2.708 6.330 1.00 95.06 71 VAL A N 1
ATOM 550 C CA . VAL A 1 71 ? -10.750 2.547 7.338 1.00 95.06 71 VAL A CA 1
ATOM 551 C C . VAL A 1 71 ? -11.213 3.017 8.714 1.00 95.06 71 VAL A C 1
ATOM 553 O O . VAL A 1 71 ? -10.973 2.336 9.709 1.00 95.06 71 VAL A O 1
ATOM 556 N N . ARG A 1 72 ? -11.896 4.167 8.794 1.00 93.88 72 ARG A N 1
ATOM 557 C CA . ARG A 1 72 ? -12.441 4.674 10.062 1.00 93.88 72 ARG A CA 1
ATOM 558 C C . ARG A 1 72 ? -13.530 3.759 10.616 1.00 93.88 72 ARG A C 1
ATOM 560 O O . ARG A 1 72 ? -13.492 3.476 11.805 1.00 93.88 72 ARG A O 1
ATOM 567 N N . ALA A 1 73 ? -14.447 3.282 9.773 1.00 90.88 73 ALA A N 1
ATOM 568 C CA . ALA A 1 73 ? -15.497 2.353 10.187 1.00 90.88 73 ALA A CA 1
ATOM 569 C C . ALA A 1 73 ? -14.898 1.052 10.741 1.00 90.88 73 ALA A C 1
ATOM 571 O O . ALA A 1 73 ? -15.230 0.649 11.850 1.00 90.88 73 ALA A O 1
ATOM 572 N N . TYR A 1 74 ? -13.934 0.465 10.026 1.00 89.25 74 TYR A N 1
ATOM 573 C CA . TYR A 1 74 ? -13.241 -0.748 10.461 1.00 89.25 74 TYR A CA 1
ATOM 574 C C . TYR A 1 74 ? -12.467 -0.536 11.769 1.00 89.25 74 TYR A C 1
ATOM 576 O O . TYR A 1 74 ? -12.497 -1.374 12.664 1.00 89.25 74 TYR A O 1
ATOM 584 N N . ARG A 1 75 ? -11.806 0.621 11.921 1.00 87.25 75 ARG A N 1
ATOM 585 C CA . ARG A 1 75 ? -11.101 0.981 13.159 1.00 87.25 75 ARG A CA 1
ATOM 586 C C . ARG A 1 75 ? -12.052 1.179 14.343 1.00 87.25 75 ARG A C 1
ATOM 588 O O . ARG A 1 75 ? -11.675 0.858 15.463 1.00 87.25 75 ARG A O 1
ATOM 595 N N . ASN A 1 76 ? -13.239 1.734 14.113 1.00 84.88 76 ASN A N 1
ATOM 596 C CA . ASN A 1 76 ? -14.209 1.989 15.175 1.00 84.88 76 ASN A CA 1
ATOM 597 C C . ASN A 1 76 ? -14.892 0.691 15.628 1.00 84.88 76 ASN A C 1
ATOM 599 O O . ASN A 1 76 ? -14.881 0.414 16.820 1.00 84.88 76 ASN A O 1
ATOM 603 N N . GLY A 1 77 ? -15.346 -0.156 14.695 1.00 81.44 77 GLY A N 1
ATOM 604 C CA . GLY A 1 77 ? -15.907 -1.472 15.041 1.00 81.44 77 GLY A CA 1
ATOM 605 C C . GLY A 1 77 ? -14.899 -2.398 15.740 1.00 81.44 77 GLY A C 1
ATOM 606 O O . GLY A 1 77 ? -15.273 -3.262 16.528 1.00 81.44 77 GLY A O 1
ATOM 607 N N . TRP A 1 78 ? -13.596 -2.187 15.517 1.00 69.00 78 TRP A N 1
ATOM 608 C CA . TRP A 1 78 ? -12.539 -2.868 16.271 1.00 69.00 78 TRP A CA 1
ATOM 609 C C . TRP A 1 78 ? -12.481 -2.456 17.742 1.00 69.00 78 TRP A C 1
ATOM 611 O O . TRP A 1 78 ? -12.319 -3.302 18.616 1.00 69.00 78 TRP A O 1
ATOM 621 N N . ALA A 1 79 ? -12.603 -1.156 18.016 1.00 60.75 79 ALA A N 1
ATOM 622 C CA . ALA A 1 79 ? -12.531 -0.640 19.378 1.00 60.75 79 ALA A CA 1
ATOM 623 C C . ALA A 1 79 ? -13.663 -1.188 20.263 1.00 60.75 79 ALA A C 1
ATOM 625 O O . ALA A 1 79 ? -13.477 -1.300 21.468 1.00 60.75 79 ALA A O 1
ATOM 626 N N . GLU A 1 80 ? -14.795 -1.545 19.656 1.00 59.25 80 GLU A N 1
ATOM 627 C CA . GLU A 1 80 ? -15.971 -2.094 20.337 1.00 59.25 80 GLU A CA 1
ATOM 628 C C . GLU A 1 80 ? -15.878 -3.612 20.567 1.00 59.25 80 GLU A C 1
ATOM 630 O O . GLU A 1 80 ? -16.395 -4.109 21.560 1.00 59.25 80 GLU A O 1
ATOM 635 N N . THR A 1 81 ? -15.203 -4.358 19.683 1.00 58.09 81 THR A N 1
ATOM 636 C CA . THR A 1 81 ? -15.163 -5.837 19.720 1.00 58.09 81 THR A CA 1
ATOM 637 C C . THR A 1 81 ? -13.940 -6.424 20.424 1.00 58.09 81 THR A C 1
ATOM 639 O O . THR A 1 81 ? -13.916 -7.616 20.728 1.00 58.09 81 THR A O 1
ATOM 642 N N . CYS A 1 82 ? -12.908 -5.627 20.698 1.00 52.59 82 CYS A N 1
ATOM 643 C CA . CYS A 1 82 ? -11.742 -6.093 21.441 1.00 52.59 82 CYS A CA 1
ATOM 644 C C . CYS A 1 82 ? -12.010 -6.132 22.950 1.00 52.59 82 CYS A C 1
ATOM 646 O O . CYS A 1 82 ? -11.633 -5.216 23.676 1.00 52.59 82 CYS A O 1
ATOM 648 N N . ALA A 1 83 ? -12.597 -7.239 23.410 1.00 48.97 83 ALA A N 1
ATOM 649 C CA . ALA A 1 83 ? -12.559 -7.652 24.815 1.00 48.97 83 ALA A CA 1
ATOM 650 C C . ALA A 1 83 ? -11.113 -7.920 25.293 1.00 48.97 83 ALA A C 1
ATOM 652 O O . ALA A 1 83 ? -10.792 -7.729 26.459 1.00 48.97 83 ALA A O 1
ATOM 653 N N . GLU A 1 84 ? -10.216 -8.275 24.370 1.00 52.34 84 GLU A N 1
ATOM 654 C CA . GLU A 1 84 ? -8.799 -8.559 24.623 1.00 52.34 84 GLU A CA 1
ATOM 655 C C . GLU A 1 84 ? -7.925 -7.368 24.224 1.00 52.34 84 GLU A C 1
ATOM 657 O O . GLU A 1 84 ? -7.076 -7.433 23.329 1.00 52.34 84 GLU A O 1
ATOM 662 N N . ARG A 1 85 ? -8.165 -6.213 24.845 1.00 58.16 85 ARG A N 1
ATOM 663 C CA . ARG A 1 85 ? -7.180 -5.135 24.774 1.00 58.16 85 ARG A CA 1
ATOM 664 C C . ARG A 1 85 ? -5.926 -5.667 25.483 1.00 58.16 85 ARG A C 1
ATOM 666 O O . ARG A 1 85 ? -6.059 -6.057 26.640 1.00 58.16 85 ARG A O 1
ATOM 673 N N . PRO A 1 86 ? -4.743 -5.727 24.838 1.00 61.72 86 PRO A N 1
ATOM 674 C CA . PRO A 1 86 ? -3.544 -6.164 25.537 1.00 61.72 86 PRO A CA 1
ATOM 675 C C . PRO A 1 86 ? -3.392 -5.295 26.783 1.00 61.72 86 PRO A C 1
ATOM 677 O O . PRO A 1 86 ? -3.437 -4.068 26.681 1.00 61.72 86 PRO A O 1
ATOM 680 N N . GLU A 1 87 ? -3.277 -5.939 27.942 1.00 62.09 87 GLU A N 1
ATOM 681 C CA . GLU A 1 87 ? -3.317 -5.314 29.274 1.00 62.09 87 GLU A CA 1
ATOM 682 C C . GLU A 1 87 ? -2.270 -4.190 29.419 1.00 62.09 87 GLU A C 1
ATOM 684 O O . GLU A 1 87 ? -2.437 -3.239 30.175 1.00 62.09 87 GLU A O 1
ATOM 689 N N . SER A 1 88 ? -1.216 -4.258 28.600 1.00 66.12 88 SER A N 1
ATOM 690 C CA . SER A 1 88 ? -0.124 -3.293 28.500 1.00 66.12 88 SER A CA 1
ATOM 691 C C . SER A 1 88 ? -0.405 -2.055 27.634 1.00 66.12 88 SER A C 1
ATOM 693 O O . SER A 1 88 ? 0.420 -1.139 27.605 1.00 66.12 88 SER A O 1
ATOM 695 N N . ALA A 1 89 ? -1.524 -1.981 26.906 1.00 66.56 89 ALA A N 1
ATOM 696 C CA . ALA A 1 89 ? -1.855 -0.811 26.094 1.00 66.56 89 ALA A CA 1
ATOM 697 C C . ALA A 1 89 ? -2.512 0.282 26.959 1.00 66.56 89 ALA A C 1
ATOM 699 O O . ALA A 1 89 ? -3.592 0.050 27.505 1.00 66.56 89 ALA A O 1
ATOM 700 N N . PRO A 1 90 ? -1.947 1.505 27.029 1.00 71.81 90 PRO A N 1
ATOM 701 C CA . PRO A 1 90 ? -2.518 2.580 27.833 1.00 71.81 90 PRO A CA 1
ATOM 702 C C . PRO A 1 90 ? -3.971 2.857 27.442 1.00 71.81 90 PRO A C 1
ATOM 704 O O . PRO A 1 90 ? -4.298 2.938 26.245 1.00 71.81 90 PRO A O 1
ATOM 707 N N . ALA A 1 91 ? -4.828 3.050 28.446 1.00 64.69 91 ALA A N 1
ATOM 708 C CA . ALA A 1 91 ? -6.211 3.463 28.255 1.00 64.69 91 ALA A CA 1
ATOM 709 C C . ALA A 1 91 ? -6.282 4.682 27.315 1.00 64.69 91 ALA A C 1
ATOM 711 O O . ALA A 1 91 ? -5.570 5.668 27.479 1.00 64.69 91 ALA A O 1
ATOM 712 N N . GLY A 1 92 ? -7.114 4.591 26.275 1.00 68.56 92 GLY A N 1
ATOM 713 C CA . GLY A 1 92 ? -7.281 5.661 25.283 1.00 68.56 92 GLY A CA 1
ATOM 714 C C . GLY A 1 92 ? -6.314 5.626 24.089 1.00 68.56 92 GLY A C 1
ATOM 715 O O . GLY A 1 92 ? -6.528 6.368 23.127 1.00 68.56 92 GLY A O 1
ATOM 716 N N . THR A 1 93 ? -5.322 4.726 24.059 1.00 71.31 93 THR A N 1
ATOM 717 C CA . THR A 1 93 ? -4.457 4.571 22.876 1.00 71.31 93 THR A CA 1
ATOM 718 C C . THR A 1 93 ? -5.263 3.980 21.721 1.00 71.31 93 THR A C 1
ATOM 720 O O . THR A 1 93 ? -5.791 2.868 21.819 1.00 71.31 93 THR A O 1
ATOM 723 N N . ARG A 1 94 ? -5.388 4.737 20.623 1.00 71.06 94 ARG A N 1
ATOM 724 C CA . ARG A 1 94 ? -5.994 4.258 19.372 1.00 71.06 94 ARG A CA 1
ATOM 725 C C . ARG A 1 94 ? -4.935 3.521 18.548 1.00 71.06 94 ARG A C 1
ATOM 727 O O . ARG A 1 94 ? -3.822 4.037 18.432 1.00 71.06 94 ARG A O 1
ATOM 734 N N . PRO A 1 95 ? -5.266 2.378 17.925 1.00 77.56 95 PRO A N 1
ATOM 735 C CA . PRO A 1 95 ? -4.320 1.665 17.078 1.00 77.56 95 PRO A CA 1
ATOM 736 C C . PRO A 1 95 ? -3.898 2.555 15.904 1.00 77.56 95 PRO A C 1
ATOM 738 O O . PRO A 1 95 ? -4.724 3.239 15.284 1.00 77.56 95 PRO A O 1
ATOM 741 N N . GLY A 1 96 ? -2.600 2.543 15.600 1.00 89.94 96 GLY A N 1
ATOM 742 C CA . GLY A 1 96 ? -2.070 3.193 14.408 1.00 89.94 96 GLY A CA 1
ATOM 743 C C . GLY A 1 96 ? -2.666 2.575 13.143 1.00 89.94 96 GLY A C 1
ATOM 744 O O . GLY A 1 96 ? -2.936 1.375 13.081 1.00 89.94 96 GLY A O 1
ATOM 745 N N . VAL A 1 97 ? -2.874 3.395 12.115 1.00 94.62 97 VAL A N 1
ATOM 746 C CA . VAL A 1 97 ? -3.324 2.910 10.806 1.00 94.62 97 VAL A CA 1
ATOM 747 C C . VAL A 1 97 ? -2.120 2.833 9.881 1.00 94.62 97 VAL A C 1
ATOM 749 O O . VAL A 1 97 ? -1.345 3.778 9.785 1.00 94.62 97 VAL A O 1
ATOM 752 N N . ILE A 1 98 ? -1.986 1.716 9.172 1.00 96.56 98 ILE A N 1
ATOM 753 C CA . ILE A 1 98 ? -1.044 1.577 8.060 1.00 96.56 98 ILE A CA 1
ATOM 754 C C . ILE A 1 98 ? -1.870 1.345 6.801 1.00 96.56 98 ILE A C 1
ATOM 756 O O . ILE A 1 98 ? -2.624 0.369 6.755 1.00 96.56 98 ILE A O 1
ATOM 760 N N . LEU A 1 99 ? -1.743 2.238 5.821 1.00 97.62 99 LEU A N 1
ATOM 761 C CA . LEU A 1 99 ? -2.284 2.087 4.472 1.00 97.62 99 LEU A CA 1
ATOM 762 C C . LEU A 1 99 ? -1.150 1.706 3.528 1.00 97.62 99 LEU A C 1
ATOM 764 O O . LEU A 1 99 ? -0.238 2.498 3.321 1.00 97.62 99 LEU A O 1
ATOM 768 N N . HIS A 1 100 ? -1.215 0.521 2.941 1.00 97.75 100 HIS A N 1
ATOM 769 C CA . HIS A 1 100 ? -0.197 0.011 2.037 1.00 97.75 100 HIS A CA 1
ATOM 770 C C . HIS A 1 100 ? -0.745 -0.083 0.615 1.00 97.75 100 HIS A C 1
ATOM 772 O O . HIS A 1 100 ? -1.529 -0.977 0.316 1.00 97.75 100 HIS A O 1
ATOM 778 N N . ALA A 1 101 ? -0.341 0.836 -0.260 1.00 97.31 101 ALA A N 1
ATOM 779 C CA . ALA A 1 101 ? -0.624 0.760 -1.691 1.00 97.31 101 ALA A CA 1
ATOM 780 C C . ALA A 1 101 ? 0.299 -0.268 -2.340 1.00 97.31 101 ALA A C 1
ATOM 782 O O . ALA A 1 101 ? 1.507 -0.071 -2.326 1.00 97.31 101 ALA A O 1
ATOM 783 N N . ARG A 1 102 ? -0.240 -1.343 -2.911 1.00 95.25 102 ARG A N 1
ATOM 784 C CA . ARG A 1 102 ? 0.562 -2.414 -3.524 1.00 95.25 102 ARG A CA 1
ATOM 785 C C . ARG A 1 102 ? 0.933 -2.118 -4.978 1.00 95.25 102 ARG A C 1
ATOM 787 O O . ARG A 1 102 ? 1.900 -2.676 -5.470 1.00 95.25 102 ARG A O 1
ATOM 794 N N . ASN A 1 103 ? 0.232 -1.206 -5.651 1.00 91.81 103 ASN A N 1
ATOM 795 C CA . ASN A 1 103 ? 0.464 -0.883 -7.060 1.00 91.81 103 ASN A CA 1
ATOM 796 C C . ASN A 1 103 ? 0.546 0.641 -7.243 1.00 91.81 103 ASN A C 1
ATOM 798 O O . ASN A 1 103 ? -0.056 1.407 -6.491 1.00 91.81 103 ASN A O 1
ATOM 802 N N . THR A 1 104 ? 1.276 1.107 -8.260 1.00 94.06 104 THR A N 1
ATOM 803 C CA . THR A 1 104 ? 1.482 2.550 -8.505 1.00 94.06 104 THR A CA 1
ATOM 804 C C . THR A 1 104 ? 0.195 3.296 -8.853 1.00 94.06 104 THR A C 1
ATOM 806 O O . THR A 1 104 ? 0.042 4.461 -8.481 1.00 94.06 104 THR A O 1
ATOM 809 N N . CYS A 1 105 ? -0.769 2.624 -9.490 1.00 92.81 105 CYS A N 1
ATOM 810 C CA . CYS A 1 105 ? -2.096 3.181 -9.759 1.00 92.81 105 CYS A CA 1
ATOM 811 C C . CYS A 1 105 ? -2.821 3.598 -8.469 1.00 92.81 105 CYS A C 1
ATOM 813 O O . CYS A 1 105 ? -3.380 4.692 -8.420 1.00 92.81 105 CYS A O 1
ATOM 815 N N . THR A 1 106 ? -2.683 2.830 -7.384 1.00 95.50 106 THR A N 1
ATOM 816 C CA . THR A 1 106 ? -3.374 3.096 -6.115 1.00 95.50 106 THR A CA 1
ATOM 817 C C . THR A 1 106 ? -2.672 4.127 -5.223 1.00 95.50 106 THR A C 1
ATOM 819 O O . THR A 1 106 ? -3.153 4.432 -4.128 1.00 95.50 106 THR A O 1
ATOM 822 N N . TRP A 1 107 ? -1.519 4.671 -5.635 1.00 96.69 107 TRP A N 1
ATOM 823 C CA . TRP A 1 107 ? -0.748 5.615 -4.815 1.00 96.69 107 TRP A CA 1
ATOM 824 C C . TRP A 1 107 ? -1.525 6.891 -4.508 1.00 96.69 107 TRP A C 1
ATOM 826 O O . TRP A 1 107 ? -1.497 7.372 -3.376 1.00 96.69 107 TRP A O 1
ATOM 836 N N . ALA A 1 108 ? -2.221 7.442 -5.505 1.00 96.75 108 ALA A N 1
ATOM 837 C CA . ALA A 1 108 ? -2.968 8.686 -5.339 1.00 96.75 108 ALA A CA 1
ATOM 838 C C . ALA A 1 108 ? -4.056 8.536 -4.267 1.00 96.75 108 ALA A C 1
ATOM 840 O O . ALA A 1 108 ? -4.186 9.386 -3.386 1.00 96.75 108 ALA A O 1
ATOM 841 N N . ASP A 1 109 ? -4.784 7.422 -4.300 1.00 96.88 109 ASP A N 1
ATOM 842 C CA . ASP A 1 109 ? -5.850 7.120 -3.353 1.00 96.88 109 ASP A CA 1
ATOM 843 C C . ASP A 1 109 ? -5.338 6.823 -1.951 1.00 96.88 109 ASP A C 1
ATOM 845 O O . ASP A 1 109 ? -5.928 7.297 -0.981 1.00 96.88 109 ASP A O 1
ATOM 849 N N . ALA A 1 110 ? -4.224 6.096 -1.831 1.00 97.44 110 ALA A N 1
ATOM 850 C CA . ALA A 1 110 ? -3.595 5.833 -0.542 1.00 97.44 110 ALA A CA 1
ATOM 851 C C . ALA A 1 110 ? -3.068 7.114 0.112 1.00 97.44 110 ALA A C 1
ATOM 853 O O . ALA A 1 110 ? -3.305 7.332 1.299 1.00 97.44 110 ALA A O 1
ATOM 854 N N . VAL A 1 111 ? -2.407 7.988 -0.656 1.00 97.50 111 VAL A N 1
ATOM 855 C CA . VAL A 1 111 ? -1.940 9.293 -0.166 1.00 97.50 111 VAL A CA 1
ATOM 856 C C . VAL A 1 111 ? -3.126 10.160 0.254 1.00 97.50 111 VAL A C 1
ATOM 858 O O . VAL A 1 111 ? -3.149 10.662 1.378 1.00 97.50 111 VAL A O 1
ATOM 861 N N . ALA A 1 112 ? -4.149 10.282 -0.597 1.00 97.19 112 ALA A N 1
ATOM 862 C CA . ALA A 1 112 ? -5.342 11.063 -0.288 1.00 97.19 112 ALA A CA 1
ATOM 863 C C . ALA A 1 112 ? -6.085 10.525 0.946 1.00 97.19 112 ALA A C 1
ATOM 865 O O . ALA A 1 112 ? -6.511 11.300 1.799 1.00 97.19 112 ALA A O 1
ATOM 866 N N . ALA A 1 113 ? -6.222 9.204 1.083 1.00 97.50 113 ALA A N 1
ATOM 867 C CA . ALA A 1 113 ? -6.804 8.591 2.272 1.00 97.50 113 ALA A CA 1
ATOM 868 C C . ALA A 1 113 ? -5.940 8.835 3.518 1.00 97.50 113 ALA A C 1
ATOM 870 O O . ALA A 1 113 ? -6.474 9.198 4.565 1.00 97.50 113 ALA A O 1
ATOM 871 N N . GLY A 1 114 ? -4.616 8.699 3.401 1.00 97.38 114 GLY A N 1
ATOM 872 C CA . GLY A 1 114 ? -3.665 8.934 4.485 1.00 97.38 114 GLY A CA 1
ATOM 873 C C . GLY A 1 114 ? -3.736 10.356 5.038 1.00 97.38 114 GLY A C 1
ATOM 874 O O . GLY A 1 114 ? -3.735 10.530 6.252 1.00 97.38 114 GLY A O 1
ATOM 875 N N . MET A 1 115 ? -3.907 11.362 4.173 1.00 97.06 115 MET A N 1
ATOM 876 C CA . MET A 1 115 ? -4.108 12.759 4.590 1.00 97.06 115 MET A CA 1
ATOM 877 C C . MET A 1 115 ? -5.390 12.955 5.406 1.00 97.06 115 MET A C 1
ATOM 879 O O . MET A 1 115 ? -5.472 13.850 6.242 1.00 97.06 115 MET A O 1
ATOM 883 N N . LEU A 1 116 ? -6.405 12.123 5.170 1.00 97.06 116 LEU A N 1
ATOM 884 C CA . LEU A 1 116 ? -7.695 12.210 5.847 1.00 97.06 116 LEU A CA 1
ATOM 885 C C . LEU A 1 116 ? -7.734 11.382 7.139 1.00 97.06 116 LEU A C 1
ATOM 887 O O . LEU A 1 116 ? -8.625 11.583 7.964 1.00 97.06 116 LEU A O 1
ATOM 891 N N . ILE A 1 117 ? -6.829 10.429 7.353 1.00 95.38 117 ILE A N 1
ATOM 892 C CA . ILE A 1 117 ? -6.861 9.544 8.523 1.00 95.38 117 ILE A CA 1
ATOM 893 C C . ILE A 1 117 ? -5.804 9.992 9.538 1.00 95.38 117 ILE A C 1
ATOM 895 O O . ILE A 1 117 ? -4.606 9.838 9.327 1.00 95.38 117 ILE A O 1
ATOM 899 N N . ARG A 1 118 ? -6.251 10.483 10.701 1.00 89.56 118 ARG A N 1
ATOM 900 C CA . ARG A 1 118 ? -5.349 10.803 11.819 1.00 89.56 118 ARG A CA 1
ATOM 901 C C . ARG A 1 118 ? -4.557 9.562 12.249 1.00 89.56 118 ARG A C 1
ATOM 903 O O . ARG A 1 118 ? -5.155 8.499 12.443 1.00 89.56 118 ARG A O 1
ATOM 910 N N . SER A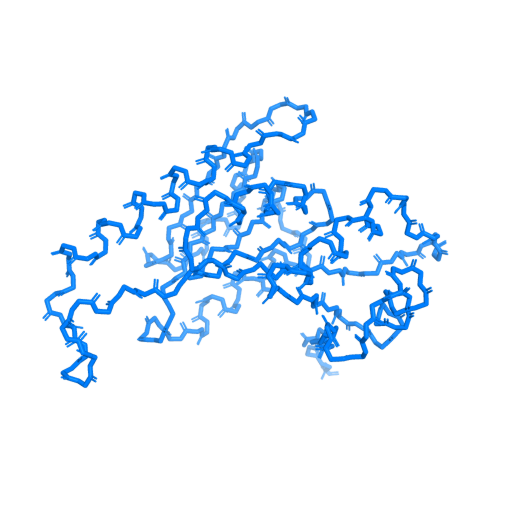 1 119 ? -3.249 9.740 12.446 1.00 90.19 119 SER A N 1
ATOM 911 C CA . SER A 1 119 ? -2.289 8.687 12.821 1.00 90.19 119 SER A CA 1
ATOM 912 C C . SER A 1 119 ? -2.164 7.565 11.780 1.00 90.19 119 SER A C 1
ATOM 914 O O . SER A 1 119 ? -1.987 6.397 12.133 1.00 90.19 119 SER A O 1
ATOM 916 N N . CYS A 1 120 ? -2.288 7.914 10.497 1.00 95.75 120 CYS A N 1
ATOM 917 C CA . CYS A 1 120 ? -2.059 7.000 9.386 1.00 95.75 120 CYS A CA 1
ATOM 918 C C . CYS A 1 12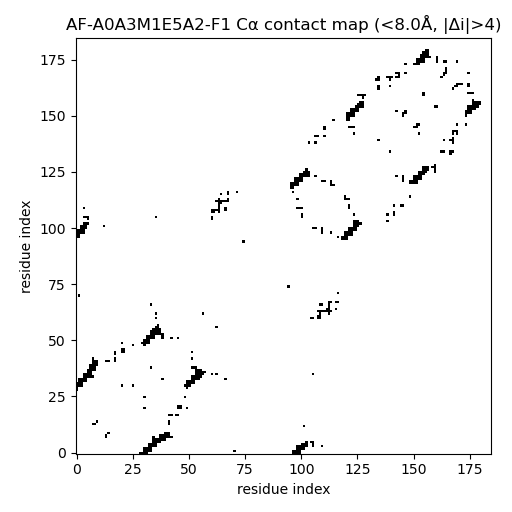0 ? -0.630 7.115 8.856 1.00 95.75 120 CYS A C 1
ATOM 920 O O . CYS A 1 120 ? -0.189 8.203 8.500 1.00 95.75 120 CYS A O 1
ATOM 922 N N . ARG A 1 121 ? 0.059 5.980 8.732 1.00 96.75 121 ARG A N 1
ATOM 923 C CA . ARG A 1 121 ? 1.290 5.849 7.948 1.00 96.75 121 ARG A CA 1
ATOM 924 C C . ARG A 1 121 ? 0.954 5.254 6.588 1.00 96.75 121 ARG A C 1
ATOM 926 O O . ARG A 1 121 ? 0.214 4.273 6.506 1.00 96.75 121 ARG A O 1
ATOM 933 N N . VAL A 1 122 ? 1.481 5.856 5.528 1.00 98.06 122 VAL A N 1
ATOM 934 C CA . VAL A 1 122 ? 1.299 5.373 4.155 1.00 98.06 122 VAL A CA 1
ATOM 935 C C . VAL A 1 122 ? 2.558 4.630 3.724 1.00 98.06 122 VAL A C 1
ATOM 937 O O . VAL A 1 122 ? 3.660 5.153 3.860 1.00 98.06 122 VAL A O 1
ATOM 940 N N . VAL A 1 123 ? 2.390 3.419 3.205 1.00 98.12 123 VAL A N 1
ATOM 941 C CA . VAL A 1 123 ? 3.445 2.632 2.566 1.00 98.12 123 VAL A CA 1
ATOM 942 C C . VAL A 1 123 ? 3.110 2.537 1.084 1.00 98.12 123 VAL A C 1
ATOM 944 O O . VAL A 1 123 ? 2.017 2.094 0.730 1.00 98.12 123 VAL A O 1
ATOM 947 N N . LEU A 1 124 ? 4.017 2.971 0.213 1.00 98.12 124 LEU A N 1
ATOM 948 C CA . LEU A 1 124 ? 3.833 2.876 -1.235 1.00 98.12 124 LEU A CA 1
ATOM 949 C C . LEU A 1 124 ? 4.723 1.773 -1.811 1.00 98.12 124 LEU A C 1
ATOM 951 O O . LEU A 1 124 ? 5.947 1.880 -1.794 1.00 98.12 124 LEU A O 1
ATOM 955 N N . GLY A 1 125 ? 4.099 0.720 -2.319 1.00 96.69 125 GLY A N 1
ATOM 956 C CA . GLY A 1 125 ? 4.735 -0.386 -3.017 1.00 96.69 125 GLY A CA 1
ATOM 957 C C . GLY A 1 125 ? 5.132 0.004 -4.438 1.00 96.69 125 GLY A C 1
ATOM 958 O O . GLY A 1 125 ? 4.338 0.580 -5.189 1.00 96.69 125 GLY A O 1
ATOM 959 N N . PHE A 1 126 ? 6.371 -0.313 -4.799 1.00 95.75 126 PHE A N 1
ATOM 960 C CA . PHE A 1 126 ? 6.951 -0.119 -6.117 1.00 95.75 126 PHE A CA 1
ATOM 961 C C . PHE A 1 126 ? 7.538 -1.438 -6.626 1.00 95.75 126 PHE A C 1
ATOM 963 O O . PHE A 1 126 ? 8.511 -1.954 -6.083 1.00 95.75 126 PHE A O 1
ATOM 970 N N . HIS A 1 127 ? 6.961 -1.978 -7.695 1.00 91.25 127 HIS A N 1
ATOM 971 C CA . HIS A 1 127 ? 7.393 -3.252 -8.278 1.00 91.25 127 HIS A CA 1
ATOM 972 C C . HIS A 1 127 ? 8.460 -3.097 -9.376 1.00 91.25 127 HIS A C 1
ATOM 974 O O . HIS A 1 127 ? 8.809 -4.070 -10.036 1.00 91.25 127 HIS A O 1
ATOM 980 N N . GLY A 1 128 ? 9.015 -1.892 -9.551 1.00 86.88 128 GLY A N 1
ATOM 981 C CA . GLY A 1 128 ? 9.892 -1.575 -10.677 1.00 86.88 128 GLY A CA 1
ATOM 982 C C . GLY A 1 128 ? 9.117 -1.309 -11.970 1.00 86.88 128 GLY A C 1
ATOM 983 O O . GLY A 1 128 ? 7.891 -1.405 -12.019 1.00 86.88 128 GLY A O 1
ATOM 984 N N . SER A 1 129 ? 9.850 -0.943 -13.019 1.00 81.50 129 SER A N 1
ATOM 985 C CA . SER A 1 129 ? 9.361 -0.928 -14.399 1.00 81.50 129 SER A CA 1
ATOM 986 C C . SER A 1 129 ? 10.098 -2.020 -15.165 1.00 81.50 129 SER A C 1
ATOM 988 O O . SER A 1 129 ? 11.315 -2.129 -15.045 1.00 81.50 129 SER A O 1
ATOM 990 N N . THR A 1 130 ? 9.376 -2.828 -15.938 1.00 79.81 130 THR A N 1
ATOM 991 C CA . THR A 1 130 ? 9.968 -3.818 -16.851 1.00 79.81 130 THR A CA 1
ATOM 992 C C . THR A 1 130 ? 10.719 -3.165 -18.010 1.00 79.81 130 THR A C 1
ATOM 994 O O . THR A 1 130 ? 11.638 -3.760 -18.554 1.00 79.81 130 THR A O 1
ATOM 997 N N . GLU A 1 131 ? 10.348 -1.938 -18.373 1.00 82.81 131 GLU A N 1
ATOM 998 C CA . GLU A 1 131 ? 10.830 -1.245 -19.573 1.00 82.81 131 GLU A CA 1
ATOM 999 C C . GLU A 1 131 ? 11.868 -0.154 -19.260 1.00 82.81 131 GLU A C 1
ATOM 1001 O O . GLU A 1 131 ? 12.090 0.729 -20.083 1.00 82.81 131 GLU A O 1
ATOM 1006 N N . ASP A 1 132 ? 12.448 -0.144 -18.054 1.00 83.19 132 ASP A N 1
ATOM 1007 C CA . ASP A 1 132 ? 13.367 0.910 -17.587 1.00 83.19 132 ASP A CA 1
ATOM 1008 C C . ASP A 1 132 ? 12.828 2.338 -17.760 1.00 83.19 132 ASP A C 1
ATOM 1010 O O . ASP A 1 132 ? 13.574 3.318 -17.832 1.00 83.19 132 ASP A O 1
ATOM 1014 N N . LYS A 1 133 ? 11.498 2.477 -17.788 1.00 91.44 133 LYS A N 1
ATOM 1015 C CA . LYS A 1 133 ? 10.854 3.772 -17.967 1.00 91.44 133 LYS A CA 1
ATOM 1016 C C . LYS A 1 133 ? 11.076 4.636 -16.724 1.00 91.44 133 LYS A C 1
ATOM 1018 O O . LYS A 1 133 ? 10.883 4.151 -15.600 1.00 91.44 133 LYS A O 1
ATOM 1023 N N . PRO A 1 134 ? 11.399 5.930 -16.904 1.00 94.12 134 PRO A N 1
ATOM 1024 C CA . PRO A 1 134 ? 11.445 6.875 -15.802 1.00 94.12 134 PRO A CA 1
ATOM 1025 C C . PRO A 1 134 ? 10.112 6.944 -15.049 1.00 94.12 134 PRO A C 1
ATOM 1027 O O . PRO A 1 134 ? 9.026 6.816 -15.626 1.00 94.12 134 PRO A O 1
ATOM 1030 N N . LEU A 1 135 ? 10.175 7.237 -13.755 1.00 94.94 135 LEU A N 1
ATOM 1031 C CA . LEU A 1 135 ? 9.017 7.558 -12.942 1.00 94.94 135 LEU A CA 1
ATOM 1032 C C . LEU A 1 135 ? 8.287 8.776 -13.514 1.00 94.94 135 LEU A C 1
ATOM 1034 O O . LEU A 1 135 ? 8.832 9.876 -13.698 1.00 94.94 135 LEU A O 1
ATOM 1038 N N . SER A 1 136 ? 6.980 8.606 -13.708 1.00 95.50 136 SER A N 1
ATOM 1039 C CA . SER A 1 136 ? 6.102 9.711 -14.078 1.00 95.50 136 SER A CA 1
ATOM 1040 C C . SER A 1 136 ? 6.226 10.865 -13.071 1.00 95.50 136 SER A C 1
ATOM 1042 O O . SER A 1 136 ? 6.472 10.659 -11.877 1.00 95.50 136 SER A O 1
ATOM 1044 N N . ARG A 1 137 ? 6.027 12.108 -13.534 1.00 96.88 137 ARG A N 1
ATOM 1045 C CA . ARG A 1 137 ? 6.032 13.294 -12.651 1.00 96.88 137 ARG A CA 1
ATOM 1046 C C . ARG A 1 137 ? 5.043 13.131 -11.489 1.00 96.88 137 ARG A C 1
ATOM 1048 O O . ARG A 1 137 ? 5.356 13.494 -10.358 1.00 96.88 137 ARG A O 1
ATOM 1055 N N . LYS A 1 138 ? 3.888 12.510 -11.761 1.00 95.88 138 LYS A N 1
ATOM 1056 C CA . LYS A 1 138 ? 2.867 12.172 -10.760 1.00 95.88 138 LYS A CA 1
ATOM 1057 C C . LYS A 1 138 ? 3.414 11.222 -9.690 1.00 95.88 138 LYS A C 1
ATOM 1059 O O . LYS A 1 138 ? 3.260 11.514 -8.509 1.00 95.88 138 LYS A O 1
ATOM 1064 N N . HIS A 1 139 ? 4.064 10.120 -10.072 1.00 96.56 139 HIS A N 1
ATOM 1065 C CA . HIS A 1 139 ? 4.622 9.162 -9.108 1.00 96.56 139 HIS A CA 1
ATOM 1066 C C . HIS A 1 139 ? 5.726 9.794 -8.258 1.00 96.56 139 HIS A C 1
ATOM 1068 O O . HIS A 1 139 ? 5.698 9.656 -7.038 1.00 96.56 139 HIS A O 1
ATOM 1074 N N . ARG A 1 140 ? 6.632 10.567 -8.871 1.00 97.81 140 ARG A N 1
ATOM 1075 C CA . ARG A 1 140 ? 7.677 11.306 -8.140 1.00 97.81 140 ARG A CA 1
ATOM 1076 C C . ARG A 1 140 ? 7.085 12.241 -7.089 1.00 97.81 140 ARG A C 1
ATOM 1078 O O . ARG A 1 140 ? 7.523 12.252 -5.943 1.00 97.81 140 ARG A O 1
ATOM 1085 N N . TRP A 1 141 ? 6.061 13.003 -7.461 1.00 98.00 141 TRP A N 1
ATOM 1086 C CA . TRP A 1 141 ? 5.383 13.916 -6.545 1.00 98.00 141 TRP A CA 1
ATOM 1087 C C . TRP A 1 141 ? 4.655 13.179 -5.408 1.00 98.00 141 TRP A C 1
ATOM 1089 O O . TRP A 1 141 ? 4.837 13.532 -4.243 1.00 98.00 141 TRP A O 1
ATOM 1099 N N . LEU A 1 142 ? 3.902 12.116 -5.718 1.00 97.62 142 LEU A N 1
ATOM 1100 C CA . LEU A 1 142 ? 3.197 11.304 -4.716 1.00 97.62 142 LEU A CA 1
ATOM 1101 C C . LEU A 1 142 ? 4.155 10.645 -3.718 1.00 97.62 142 LEU A C 1
ATOM 1103 O O . LEU A 1 142 ? 3.888 10.663 -2.519 1.00 97.62 142 LEU A O 1
ATOM 1107 N N . ALA A 1 143 ? 5.286 10.124 -4.195 1.00 97.62 143 ALA A N 1
ATOM 1108 C CA . ALA A 1 143 ? 6.330 9.541 -3.359 1.00 97.62 143 ALA A CA 1
ATOM 1109 C C . ALA A 1 143 ? 6.867 10.546 -2.326 1.00 97.62 143 ALA A C 1
ATOM 1111 O O . ALA A 1 143 ? 6.944 10.248 -1.133 1.00 97.62 143 ALA A O 1
ATOM 1112 N N . ARG A 1 144 ? 7.170 11.773 -2.770 1.00 98.06 144 ARG A N 1
ATOM 1113 C CA . ARG A 1 144 ? 7.649 12.851 -1.890 1.00 98.06 144 ARG A CA 1
ATOM 1114 C C . ARG A 1 144 ? 6.599 13.269 -0.867 1.00 98.06 144 ARG A C 1
ATOM 1116 O O . ARG A 1 144 ? 6.942 13.548 0.279 1.00 98.06 144 ARG A O 1
ATOM 1123 N N . ILE A 1 145 ? 5.328 13.308 -1.260 1.00 97.88 145 ILE A N 1
ATOM 1124 C CA . ILE A 1 145 ? 4.231 13.605 -0.335 1.00 97.88 145 ILE A CA 1
ATOM 1125 C C . ILE A 1 145 ? 4.088 12.513 0.718 1.00 97.88 145 ILE A C 1
ATOM 1127 O O . ILE A 1 145 ? 4.040 12.836 1.902 1.00 97.88 145 ILE A O 1
ATOM 1131 N N . ALA A 1 146 ? 4.062 11.243 0.311 1.00 97.19 146 ALA A N 1
ATOM 1132 C CA . ALA A 1 146 ? 3.963 10.131 1.248 1.00 97.19 146 ALA A CA 1
ATOM 1133 C C . ALA A 1 146 ? 5.099 10.170 2.277 1.00 97.19 146 ALA A C 1
ATOM 1135 O O . ALA A 1 146 ? 4.838 10.046 3.470 1.00 97.19 146 ALA A O 1
ATOM 1136 N N . HIS A 1 147 ? 6.332 10.442 1.839 1.00 97.19 147 HIS A N 1
ATOM 1137 C CA . HIS A 1 147 ? 7.469 10.605 2.742 1.00 97.19 147 HIS A CA 1
ATOM 1138 C C . HIS A 1 147 ? 7.290 11.777 3.725 1.00 97.19 147 HIS A C 1
ATOM 1140 O O . HIS A 1 147 ? 7.446 11.589 4.929 1.00 97.19 147 HIS A O 1
ATOM 1146 N N . ARG A 1 148 ? 6.874 12.964 3.255 1.00 97.06 148 ARG A N 1
ATOM 1147 C CA . ARG A 1 148 ? 6.596 14.127 4.130 1.00 97.06 148 ARG A CA 1
ATOM 1148 C C . ARG A 1 148 ? 5.505 13.859 5.169 1.00 97.06 148 ARG A C 1
ATOM 1150 O O . ARG A 1 148 ? 5.504 14.481 6.223 1.00 97.06 148 ARG A O 1
ATOM 1157 N N . MET A 1 149 ? 4.588 12.939 4.884 1.00 95.62 149 MET A N 1
ATOM 1158 C CA . MET A 1 149 ? 3.551 12.494 5.820 1.00 95.62 149 MET A CA 1
ATOM 1159 C C . MET A 1 149 ? 4.057 11.455 6.842 1.00 95.62 149 MET A C 1
ATOM 1161 O O . MET A 1 149 ? 3.253 10.889 7.581 1.00 95.62 149 MET A O 1
ATOM 1165 N N . GLY A 1 150 ? 5.361 11.160 6.877 1.00 95.00 150 GLY A N 1
ATOM 1166 C CA . GLY A 1 150 ? 5.940 10.100 7.709 1.00 95.00 150 GLY A CA 1
ATOM 1167 C C . GLY A 1 150 ? 5.690 8.690 7.162 1.00 95.00 150 GLY A C 1
ATOM 1168 O O . GLY A 1 150 ? 5.753 7.712 7.910 1.00 95.00 150 GLY A O 1
ATOM 1169 N N . GLY A 1 151 ? 5.344 8.583 5.878 1.00 96.19 151 GLY A N 1
ATOM 1170 C CA . GLY A 1 151 ? 5.257 7.325 5.151 1.00 96.19 151 GLY A CA 1
ATOM 1171 C C . GLY A 1 151 ? 6.613 6.845 4.633 1.00 96.19 151 GLY A C 1
ATOM 1172 O O . GLY A 1 151 ? 7.626 7.541 4.721 1.00 96.19 151 GLY A O 1
ATOM 1173 N N . CYS A 1 152 ? 6.617 5.649 4.055 1.00 97.56 152 CYS A N 1
ATOM 1174 C CA . CYS A 1 152 ? 7.785 5.071 3.398 1.00 97.56 152 CYS A CA 1
ATOM 1175 C C . CYS A 1 152 ? 7.399 4.404 2.076 1.00 97.56 152 CYS A C 1
ATOM 1177 O O . CYS A 1 152 ? 6.221 4.228 1.752 1.00 97.56 152 CYS A O 1
ATOM 1179 N N . LEU A 1 153 ? 8.407 4.051 1.291 1.00 98.06 153 LEU A N 1
ATOM 1180 C CA . LEU A 1 153 ? 8.254 3.295 0.064 1.00 98.06 153 LEU A CA 1
ATOM 1181 C C . LEU A 1 153 ? 8.855 1.909 0.254 1.00 98.06 153 LEU A C 1
ATOM 1183 O O . LEU A 1 153 ? 9.922 1.761 0.847 1.00 98.06 153 LEU A O 1
ATOM 1187 N N . ALA A 1 154 ? 8.172 0.899 -0.265 1.00 97.19 154 ALA A N 1
ATOM 1188 C CA . ALA A 1 154 ? 8.653 -0.470 -0.305 1.00 97.19 154 ALA A CA 1
ATOM 1189 C C . ALA A 1 154 ? 8.896 -0.858 -1.763 1.00 97.19 154 ALA A C 1
ATOM 1191 O O . ALA A 1 154 ? 8.066 -0.587 -2.625 1.00 97.19 154 ALA A O 1
ATOM 1192 N N . THR A 1 155 ? 10.024 -1.493 -2.050 1.00 96.06 155 THR A N 1
ATOM 1193 C CA . THR A 1 155 ? 10.363 -1.977 -3.393 1.00 96.06 155 THR A CA 1
ATOM 1194 C C . THR A 1 155 ? 10.901 -3.392 -3.327 1.00 96.06 155 THR A C 1
ATOM 1196 O O . THR A 1 155 ? 11.506 -3.777 -2.332 1.00 96.06 155 THR A O 1
ATOM 1199 N N . VAL A 1 156 ? 10.709 -4.165 -4.390 1.00 93.81 156 VAL A N 1
ATOM 1200 C CA . VAL A 1 156 ? 11.120 -5.578 -4.425 1.00 93.81 156 VAL A CA 1
ATOM 1201 C C . VAL A 1 156 ? 12.558 -5.797 -4.893 1.00 93.81 156 VAL A C 1
ATOM 1203 O O . VAL A 1 156 ? 13.057 -6.917 -4.883 1.00 93.81 156 VAL A O 1
ATOM 1206 N N . SER A 1 157 ? 13.250 -4.734 -5.310 1.00 94.56 157 SER A N 1
ATOM 1207 C CA . SER A 1 157 ? 14.607 -4.826 -5.849 1.00 94.56 157 SER A CA 1
ATOM 1208 C C . SER A 1 157 ? 15.483 -3.632 -5.470 1.00 94.56 157 SER A C 1
ATOM 1210 O O . SER A 1 157 ? 14.998 -2.510 -5.276 1.00 94.56 157 SER A O 1
ATOM 1212 N N . ARG A 1 158 ? 16.805 -3.865 -5.419 1.00 95.25 158 ARG A N 1
ATOM 1213 C CA . ARG A 1 158 ? 17.818 -2.804 -5.250 1.00 95.25 158 ARG A CA 1
ATOM 1214 C C . ARG A 1 158 ? 17.743 -1.780 -6.381 1.00 95.25 158 ARG A C 1
ATOM 1216 O O . ARG A 1 158 ? 17.741 -0.584 -6.114 1.00 95.25 158 ARG A O 1
ATOM 1223 N N . ARG A 1 159 ? 17.549 -2.247 -7.618 1.00 95.00 159 ARG A N 1
ATOM 1224 C CA . ARG A 1 159 ? 17.347 -1.390 -8.792 1.00 95.00 159 ARG A CA 1
ATOM 1225 C C . ARG A 1 159 ? 16.155 -0.446 -8.619 1.00 95.00 159 ARG A C 1
ATOM 1227 O O . ARG A 1 159 ? 16.282 0.752 -8.855 1.00 95.00 159 ARG A O 1
ATOM 1234 N N . GLY A 1 160 ? 15.015 -0.963 -8.150 1.00 95.56 160 GLY A N 1
ATOM 1235 C CA . GLY A 1 160 ? 13.836 -0.142 -7.878 1.00 95.56 160 GLY A CA 1
ATOM 1236 C C . GLY A 1 160 ? 14.077 0.880 -6.763 1.00 95.56 160 GLY A C 1
ATOM 1237 O O . GLY A 1 160 ? 13.606 2.012 -6.859 1.00 95.56 160 GLY A O 1
ATOM 1238 N N . ARG A 1 161 ? 14.877 0.527 -5.743 1.00 97.00 161 ARG A N 1
ATOM 1239 C CA . ARG A 1 161 ? 15.301 1.480 -4.703 1.00 97.00 161 ARG A CA 1
ATOM 1240 C C . ARG A 1 161 ? 16.109 2.609 -5.314 1.00 97.00 161 ARG A C 1
ATOM 1242 O O . ARG A 1 161 ? 15.759 3.765 -5.121 1.00 97.00 161 ARG A O 1
ATOM 1249 N N . GLU A 1 162 ? 17.155 2.288 -6.062 1.00 96.62 162 GLU A N 1
ATOM 1250 C CA . GLU A 1 162 ? 17.994 3.299 -6.701 1.00 96.62 162 GLU A CA 1
ATOM 1251 C C . GLU A 1 162 ? 17.194 4.213 -7.627 1.00 96.62 162 GLU A C 1
ATOM 1253 O O . GLU A 1 162 ? 17.414 5.420 -7.630 1.00 96.62 162 GLU A O 1
ATOM 1258 N N . GLN A 1 163 ? 16.235 3.663 -8.374 1.00 96.25 163 GLN A N 1
ATOM 1259 C CA . GLN A 1 163 ? 15.351 4.456 -9.216 1.00 96.25 163 GLN A CA 1
ATOM 1260 C C . GLN A 1 163 ? 14.538 5.466 -8.392 1.00 96.25 163 GLN A C 1
ATOM 1262 O O . GLN A 1 163 ? 14.516 6.649 -8.724 1.00 96.25 163 GLN A O 1
ATOM 1267 N N . LEU A 1 164 ? 13.921 5.036 -7.287 1.00 97.00 164 LEU A N 1
ATOM 1268 C CA . LEU A 1 164 ? 13.177 5.925 -6.387 1.00 97.00 164 LEU A CA 1
ATOM 1269 C C . LEU A 1 164 ? 14.074 7.006 -5.767 1.00 97.00 164 LEU A C 1
ATOM 1271 O O . LEU A 1 164 ? 13.672 8.168 -5.712 1.00 97.00 164 LEU A O 1
ATOM 1275 N N . LEU A 1 165 ? 15.289 6.653 -5.338 1.00 97.56 165 LEU A N 1
ATOM 1276 C CA . LEU A 1 165 ? 16.242 7.613 -4.773 1.00 97.56 165 LEU A CA 1
ATOM 1277 C C . LEU A 1 165 ? 16.680 8.646 -5.818 1.00 97.56 165 LEU A C 1
ATOM 1279 O O . LEU A 1 165 ? 16.595 9.847 -5.566 1.00 97.56 165 LEU A O 1
ATOM 1283 N N . ARG A 1 166 ? 17.085 8.189 -7.011 1.00 97.12 166 ARG A N 1
ATOM 1284 C CA . ARG A 1 166 ? 17.555 9.060 -8.098 1.00 97.12 166 ARG A CA 1
ATOM 1285 C C . ARG A 1 166 ? 16.448 9.959 -8.636 1.00 97.12 166 ARG A C 1
ATOM 1287 O O . ARG A 1 166 ? 16.666 11.151 -8.816 1.00 97.12 166 ARG A O 1
ATOM 1294 N N . GLU A 1 167 ? 15.269 9.404 -8.900 1.00 97.25 167 GLU A N 1
ATOM 1295 C CA . GLU A 1 167 ? 14.235 10.108 -9.659 1.00 97.25 167 GLU A CA 1
ATOM 1296 C C . GLU A 1 167 ? 13.206 10.833 -8.787 1.00 97.25 167 GLU A C 1
ATOM 1298 O O . GLU A 1 167 ? 12.716 11.895 -9.173 1.00 97.25 167 GLU A O 1
ATOM 1303 N N . ALA A 1 168 ? 12.847 10.286 -7.622 1.00 96.94 168 ALA A N 1
ATOM 1304 C CA . ALA A 1 168 ? 11.936 10.955 -6.690 1.00 96.94 168 ALA A CA 1
ATOM 1305 C C . ALA A 1 168 ? 12.676 11.814 -5.648 1.00 96.94 168 ALA A C 1
ATOM 1307 O O . ALA A 1 168 ? 12.014 12.510 -4.874 1.00 96.94 168 ALA A O 1
ATOM 1308 N N . HIS A 1 169 ? 14.017 11.809 -5.659 1.00 97.31 169 HIS A N 1
ATOM 1309 C CA . HIS A 1 169 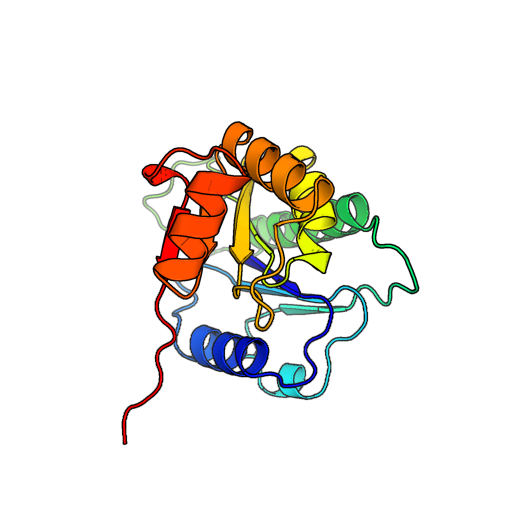? 14.880 12.535 -4.719 1.00 97.31 169 HIS A CA 1
ATOM 1310 C C . HIS A 1 169 ? 14.510 12.251 -3.260 1.00 97.31 169 HIS A C 1
ATOM 1312 O O . HIS A 1 169 ? 14.343 13.162 -2.445 1.00 97.31 169 HIS A O 1
ATOM 1318 N N . LEU A 1 170 ? 14.293 10.972 -2.963 1.00 97.06 170 LEU A N 1
ATOM 1319 C CA . LEU A 1 170 ? 14.004 10.499 -1.618 1.00 97.06 170 LEU A CA 1
ATOM 1320 C C . LEU A 1 170 ? 15.305 10.194 -0.875 1.00 97.06 170 LEU A C 1
ATOM 1322 O O . LEU A 1 170 ? 16.266 9.754 -1.511 1.00 97.06 170 LEU A O 1
ATOM 1326 N N . PRO A 1 171 ? 15.341 10.371 0.454 1.00 97.75 171 PRO A N 1
ATOM 1327 C CA . PRO A 1 171 ? 16.497 9.961 1.226 1.00 97.75 171 PRO A CA 1
ATOM 1328 C C . PRO A 1 171 ? 16.537 8.421 1.371 1.00 97.75 171 PRO A C 1
ATOM 1330 O O . PRO A 1 171 ? 15.488 7.765 1.284 1.00 97.75 171 PRO A O 1
ATOM 1333 N N . PRO A 1 172 ? 17.722 7.807 1.561 1.00 97.94 172 PRO A N 1
ATOM 1334 C CA . PRO A 1 172 ? 17.891 6.350 1.575 1.00 97.94 172 PRO A CA 1
ATOM 1335 C C . PRO A 1 172 ? 17.000 5.589 2.563 1.00 97.94 172 PRO A C 1
ATOM 1337 O O . PRO A 1 172 ? 16.618 4.453 2.272 1.00 97.94 172 PRO A O 1
ATOM 1340 N N . GLU A 1 173 ? 16.678 6.191 3.707 1.00 97.44 173 GLU A N 1
ATOM 1341 C CA . GLU A 1 173 ? 15.830 5.649 4.773 1.00 97.44 173 GLU A CA 1
ATOM 1342 C C . GLU A 1 173 ? 14.334 5.662 4.434 1.00 97.44 173 GLU A C 1
ATOM 1344 O O . GLU A 1 173 ? 13.554 4.925 5.036 1.00 97.44 173 GLU A O 1
ATOM 1349 N N . ALA A 1 174 ? 13.916 6.452 3.440 1.00 97.56 174 ALA A N 1
ATOM 1350 C CA . ALA A 1 174 ? 12.527 6.488 2.994 1.00 97.56 174 ALA A CA 1
ATOM 1351 C C . ALA A 1 174 ? 12.147 5.279 2.126 1.00 97.56 174 ALA A C 1
ATOM 1353 O O . ALA A 1 174 ? 10.961 5.091 1.847 1.00 97.56 174 ALA A O 1
ATOM 1354 N N . VAL A 1 175 ? 13.123 4.479 1.676 1.00 98.19 175 VAL A N 1
ATOM 1355 C CA . VAL A 1 175 ? 12.914 3.372 0.734 1.00 98.19 175 VAL A CA 1
ATOM 1356 C C . VAL A 1 175 ? 13.475 2.063 1.289 1.00 98.19 175 VAL A C 1
ATOM 1358 O O . VAL A 1 175 ? 14.687 1.896 1.428 1.00 98.19 175 VAL A O 1
ATOM 1361 N N . ILE A 1 176 ? 12.584 1.107 1.540 1.00 97.50 176 ILE A N 1
ATOM 1362 C CA . ILE A 1 176 ? 12.886 -0.230 2.058 1.00 97.50 176 ILE A CA 1
ATOM 1363 C C . ILE A 1 176 ? 12.860 -1.233 0.902 1.00 97.50 176 ILE A C 1
ATOM 1365 O O . ILE A 1 176 ? 11.937 -1.223 0.088 1.00 97.50 176 ILE A O 1
ATOM 1369 N N . VAL A 1 177 ? 13.856 -2.120 0.840 1.00 96.62 177 VAL A N 1
ATOM 1370 C CA . VAL A 1 177 ? 13.876 -3.235 -0.120 1.00 96.62 177 VAL A CA 1
ATOM 1371 C C . VAL A 1 177 ? 13.348 -4.485 0.570 1.00 96.62 177 VAL A C 1
ATOM 1373 O O . VAL A 1 177 ? 13.936 -4.944 1.544 1.00 96.62 177 VAL A O 1
ATOM 1376 N N . LEU A 1 178 ? 12.254 -5.029 0.049 1.00 91.62 178 LEU A N 1
ATOM 1377 C CA . LEU A 1 178 ? 11.648 -6.287 0.465 1.00 91.62 178 LEU A CA 1
ATOM 1378 C C . LEU A 1 178 ? 11.774 -7.266 -0.707 1.00 91.62 178 LEU A C 1
ATOM 1380 O O . LEU A 1 178 ? 10.904 -7.250 -1.577 1.00 91.62 178 LEU A O 1
ATOM 1384 N N . PRO A 1 179 ? 12.864 -8.050 -0.800 1.00 86.75 179 PRO A N 1
ATOM 1385 C CA . PRO A 1 179 ? 13.062 -8.949 -1.930 1.00 86.75 179 PRO A CA 1
ATOM 1386 C C . PRO A 1 179 ? 11.873 -9.905 -2.049 1.00 86.75 179 PRO A C 1
ATOM 1388 O O . PRO A 1 179 ? 11.350 -10.377 -1.038 1.00 86.75 179 PRO A O 1
ATOM 1391 N N . ASN A 1 180 ? 11.436 -10.179 -3.280 1.00 82.50 180 ASN A N 1
ATOM 1392 C CA . ASN A 1 180 ? 10.440 -11.221 -3.501 1.00 82.50 180 ASN A CA 1
ATOM 1393 C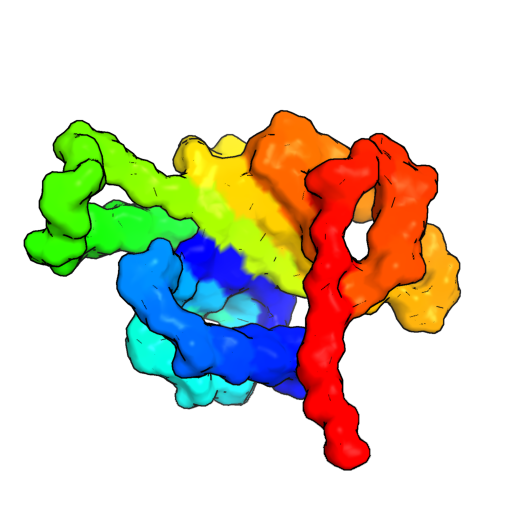 C . ASN A 1 180 ? 11.014 -12.540 -2.975 1.00 82.50 180 ASN A C 1
ATOM 1395 O O . ASN A 1 180 ? 12.096 -12.946 -3.397 1.00 82.50 180 ASN A O 1
ATOM 1399 N N . GLY A 1 181 ? 10.294 -13.192 -2.062 1.00 71.06 181 GLY A 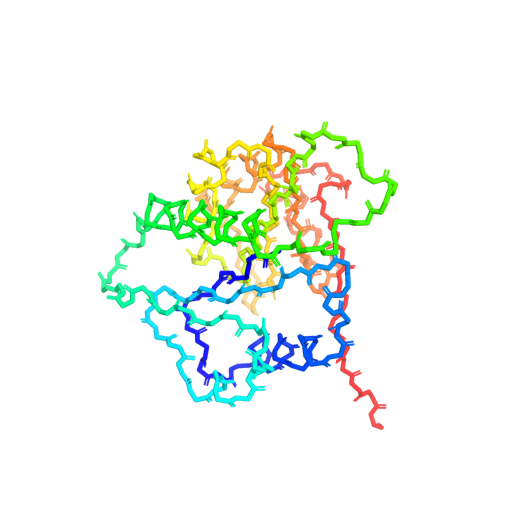N 1
ATOM 1400 C CA . GLY A 1 181 ? 10.556 -14.582 -1.714 1.00 71.06 181 GLY A CA 1
ATOM 1401 C C . GLY A 1 181 ? 10.145 -15.439 -2.900 1.00 71.06 181 GLY A C 1
ATOM 1402 O O . GLY A 1 181 ? 8.987 -15.824 -3.006 1.00 71.06 181 GLY A O 1
ATOM 1403 N N . VAL A 1 182 ? 11.053 -15.622 -3.853 1.00 66.12 182 VAL A N 1
ATOM 1404 C CA . VAL A 1 182 ? 10.962 -16.728 -4.801 1.00 66.12 182 VAL A CA 1
ATOM 1405 C C . VAL A 1 182 ? 11.576 -17.922 -4.099 1.00 66.12 182 VAL A C 1
ATOM 1407 O O . VAL A 1 182 ? 12.746 -17.866 -3.722 1.00 66.12 182 VAL A O 1
ATOM 1410 N N . ASP A 1 183 ? 10.779 -18.968 -3.897 1.00 55.59 183 ASP A N 1
ATOM 1411 C CA . ASP A 1 183 ? 11.302 -20.273 -3.518 1.00 55.59 183 ASP A CA 1
ATOM 1412 C C . ASP A 1 183 ? 12.227 -20.716 -4.657 1.00 55.59 183 ASP A C 1
ATOM 1414 O O . ASP A 1 183 ? 11.777 -21.053 -5.753 1.00 55.59 183 ASP A O 1
ATOM 1418 N N . THR A 1 184 ? 13.538 -20.602 -4.448 1.00 48.50 184 THR A N 1
ATOM 1419 C CA . THR A 1 184 ? 14.522 -21.202 -5.345 1.00 48.50 184 THR A CA 1
ATOM 1420 C C . THR A 1 184 ? 14.462 -22.702 -5.100 1.00 48.50 184 THR A C 1
ATOM 1422 O O . THR A 1 184 ? 15.011 -23.178 -4.106 1.00 48.50 184 THR A O 1
ATOM 1425 N N . VAL A 1 185 ? 13.699 -23.390 -5.949 1.00 44.72 185 VAL A N 1
ATOM 1426 C CA . VAL A 1 185 ? 13.610 -24.856 -6.017 1.00 44.72 185 VAL A CA 1
ATOM 1427 C C . VAL A 1 185 ? 14.967 -25.447 -6.378 1.00 44.72 185 VAL A C 1
ATOM 1429 O O . VAL A 1 185 ? 15.650 -24.838 -7.235 1.00 44.72 185 VAL A O 1
#

Sequence (185 aa):
MFHLLDTLEGGGTEHLLVSLLGLWRSERFRHAVITLREAGGPADRLPSWVACRALETCGPQRCGRRIARIVRAYRNGWAETCAERPESAPAGTRPGVILHARNTCTWADAVAAGMLIRSCRVVLGFHGSTEDKPLSRKHRWLARIAHRMGGCLATVSRRGREQLLREAHLPPEAVIVLPNGVDTV

Solvent-accessible surface area (backbone atoms only — not comparable to full-atom values): 10424 Å² total; per-residue (Å²): 64,36,41,34,31,54,56,27,78,62,50,74,72,44,50,51,48,42,52,49,57,65,70,52,67,63,89,84,47,59,48,32,41,36,18,41,35,38,48,46,74,57,51,81,66,42,50,92,83,43,51,76,44,54,63,64,54,85,74,90,82,76,50,12,69,59,50,35,50,51,54,50,51,56,54,49,58,45,69,75,66,50,87,76,61,62,90,87,60,62,90,88,69,73,82,73,42,39,41,33,13,62,35,71,86,34,39,64,27,42,47,50,14,33,77,69,35,88,68,33,33,33,36,40,29,40,85,61,58,97,78,76,61,77,78,50,72,66,56,28,51,52,53,48,50,32,42,77,61,68,18,39,34,38,17,46,36,70,67,37,42,53,48,44,34,70,71,38,68,47,60,76,89,43,49,45,71,53,64,74,86,67,84,83,125

Nearest PDB structures (foldseek):
  3c48-assembly1_B  TM=5.602E-01  e=4.541E-03  Corynebacterium glutamicum
  7q0s-assembly1_B  TM=5.347E-01  e=4.240E-02  Homo sapiens
  3cuy-assembly1_A  TM=5.520E-01  e=9.105E-02  Xanthomonas campestris pv. campestris
  2q6v-assembly1_A  TM=5.464E-01  e=1.222E-01  unclassified
  3cv3-assembly1_A  TM=5.107E-01  e=2.951E-01  Xanthomonas campestris pv. campestris

Mean predicted aligned error: 5.07 Å

pLDDT: mean 88.91, std 12.19, range [44.72, 98.19]